Protein AF-A0A7V8ZNN1-F1 (afdb_monomer_lite)

Structure (mmCIF, N/CA/C/O backbone):
data_AF-A0A7V8ZNN1-F1
#
_entry.id   AF-A0A7V8ZNN1-F1
#
loop_
_atom_site.group_PDB
_atom_site.id
_atom_site.type_symbol
_atom_site.label_atom_id
_atom_site.label_alt_id
_atom_site.label_comp_id
_atom_site.label_asym_id
_atom_site.label_entity_id
_atom_site.label_seq_id
_atom_site.pdbx_PDB_ins_code
_atom_site.Cartn_x
_atom_site.Cartn_y
_atom_site.Cartn_z
_atom_site.occupancy
_atom_site.B_iso_or_equiv
_atom_site.auth_seq_id
_atom_site.auth_comp_id
_atom_site.auth_asym_id
_atom_site.auth_atom_id
_atom_site.pdbx_PDB_model_num
ATOM 1 N N . MET A 1 1 ? -15.529 -80.260 55.318 1.00 37.69 1 MET A N 1
ATOM 2 C CA . MET A 1 1 ? -14.691 -80.211 54.101 1.00 37.69 1 MET A CA 1
ATOM 3 C C . MET A 1 1 ? -15.074 -78.981 53.283 1.00 37.69 1 MET A C 1
ATOM 5 O O . MET A 1 1 ? -16.222 -78.885 52.895 1.00 37.69 1 MET A O 1
ATOM 9 N N . LYS A 1 2 ? -14.107 -78.072 53.088 1.00 35.84 2 LYS A N 1
ATOM 10 C CA . LYS A 1 2 ? -13.854 -77.206 51.914 1.00 35.84 2 LYS A CA 1
ATOM 11 C C . LYS A 1 2 ? -15.003 -76.372 51.284 1.00 35.84 2 LYS A C 1
ATOM 13 O O . LYS A 1 2 ? -15.818 -76.893 50.540 1.00 35.84 2 LYS A O 1
ATOM 18 N N . ASN A 1 3 ? -14.912 -75.056 51.524 1.00 40.28 3 ASN A N 1
ATOM 19 C CA . ASN A 1 3 ? -15.051 -73.869 50.649 1.00 40.28 3 ASN A CA 1
ATOM 20 C C . ASN A 1 3 ? -15.799 -73.941 49.300 1.00 40.28 3 ASN A C 1
ATOM 22 O O . ASN A 1 3 ? -15.458 -74.770 48.460 1.00 40.28 3 ASN A O 1
ATOM 26 N N . ARG A 1 4 ? -16.603 -72.890 49.030 1.00 40.47 4 ARG A N 1
ATOM 27 C CA . ARG A 1 4 ? -16.610 -72.018 47.815 1.00 40.47 4 ARG A CA 1
ATOM 28 C C . ARG A 1 4 ? -17.609 -70.851 48.037 1.00 40.47 4 ARG A C 1
ATOM 30 O O . ARG A 1 4 ? -18.761 -71.119 48.337 1.00 40.47 4 ARG A O 1
ATOM 37 N N . ILE A 1 5 ? -17.169 -69.594 48.225 1.00 44.53 5 ILE A N 1
ATOM 38 C CA . ILE A 1 5 ? -16.983 -68.525 47.201 1.00 44.53 5 ILE A CA 1
ATOM 39 C C . ILE A 1 5 ? -18.253 -68.423 46.324 1.00 44.53 5 ILE A C 1
ATOM 41 O O . ILE A 1 5 ? -18.524 -69.364 45.593 1.00 44.53 5 ILE A O 1
ATOM 45 N N . GLY A 1 6 ? -19.140 -67.424 46.383 1.00 41.12 6 GLY A N 1
ATOM 46 C CA . GLY A 1 6 ? -18.963 -65.975 46.489 1.00 41.12 6 GLY A CA 1
ATOM 47 C C . GLY A 1 6 ? -19.128 -65.366 45.091 1.00 41.12 6 GLY A C 1
ATOM 48 O O . GLY A 1 6 ? -18.273 -65.626 44.259 1.00 41.12 6 GLY A O 1
ATOM 49 N N . LEU A 1 7 ? -20.196 -64.600 44.828 1.00 41.19 7 LEU A N 1
ATOM 50 C CA . LEU A 1 7 ? -20.219 -63.533 43.813 1.00 41.19 7 LEU A CA 1
ATOM 51 C C . LEU A 1 7 ? -21.462 -62.647 44.021 1.00 41.19 7 LEU A C 1
ATOM 53 O O . LEU A 1 7 ? -22.574 -62.990 43.628 1.00 41.19 7 LEU A O 1
ATOM 57 N N . SER A 1 8 ? -21.254 -61.511 44.682 1.00 41.00 8 SER A N 1
ATOM 58 C CA . SER A 1 8 ? -22.204 -60.402 44.744 1.00 41.00 8 SER A CA 1
ATOM 59 C C . SER A 1 8 ? -21.944 -59.509 43.535 1.00 41.00 8 SER A C 1
ATOM 61 O O . SER A 1 8 ? -20.852 -58.955 43.407 1.00 41.00 8 SER A O 1
ATOM 63 N N . THR A 1 9 ? -22.911 -59.379 42.632 1.00 43.88 9 THR A N 1
ATOM 64 C CA . THR A 1 9 ? -22.784 -58.503 41.462 1.00 43.88 9 THR A CA 1
ATOM 65 C C . THR A 1 9 ? -23.002 -57.055 41.899 1.00 43.88 9 THR A C 1
ATOM 67 O O . THR A 1 9 ? -24.130 -56.609 42.094 1.00 43.88 9 THR A O 1
ATOM 70 N N . LEU A 1 10 ? -21.901 -56.332 42.099 1.00 40.09 10 LEU A N 1
ATOM 71 C CA . LEU A 1 10 ? -21.877 -54.888 42.304 1.00 40.09 10 LEU A CA 1
ATOM 72 C C . LEU A 1 10 ? -22.166 -54.204 40.959 1.00 40.09 10 LEU A C 1
ATOM 74 O O . LEU A 1 10 ? -21.334 -54.231 40.054 1.00 40.09 10 LEU A O 1
ATOM 78 N N . ALA A 1 11 ? -23.350 -53.611 40.816 1.00 39.81 11 ALA A N 1
ATOM 79 C CA . ALA A 1 11 ? -23.667 -52.746 39.688 1.00 39.81 11 ALA A CA 1
ATOM 80 C C . ALA A 1 11 ? -22.907 -51.419 39.849 1.00 39.81 11 ALA A C 1
ATOM 82 O O . ALA A 1 11 ? -23.298 -50.557 40.633 1.00 39.81 11 ALA A O 1
ATOM 83 N N . ILE A 1 12 ? -21.796 -51.269 39.129 1.00 42.09 12 ILE A N 1
ATOM 84 C CA . ILE A 1 12 ? -21.098 -49.990 38.989 1.00 42.09 12 ILE A CA 1
ATOM 85 C C . ILE A 1 12 ? -21.848 -49.194 37.919 1.00 42.09 12 ILE A C 1
ATOM 87 O O . ILE A 1 12 ? -21.727 -49.468 36.726 1.00 42.09 12 ILE A O 1
ATOM 91 N N . ALA A 1 13 ? -22.651 -48.223 38.349 1.00 42.62 13 ALA A N 1
ATOM 92 C CA . ALA A 1 13 ? -23.185 -47.197 37.467 1.00 42.62 13 ALA A CA 1
ATOM 93 C C . ALA A 1 13 ? -22.032 -46.272 37.050 1.00 42.62 13 ALA A C 1
ATOM 95 O O . ALA A 1 13 ? -21.581 -45.427 37.823 1.00 42.62 13 ALA A O 1
ATOM 96 N N . LEU A 1 14 ? -21.519 -46.467 35.836 1.00 40.62 14 LEU A N 1
ATOM 97 C CA . LEU A 1 14 ? -20.533 -45.584 35.230 1.00 40.62 14 LEU A CA 1
ATOM 98 C C . LEU A 1 14 ? -21.284 -44.397 34.607 1.00 40.62 14 LEU A C 1
ATOM 100 O O . LEU A 1 14 ? -21.702 -44.451 33.453 1.00 40.62 14 LEU A O 1
ATOM 104 N N . SER A 1 15 ? -21.506 -43.335 35.385 1.00 45.03 15 SER A N 1
ATOM 105 C CA . SER A 1 15 ? -21.934 -42.045 34.834 1.00 45.03 15 SER A CA 1
ATOM 106 C C . SER A 1 15 ? -20.801 -41.483 33.979 1.00 45.03 15 SER A C 1
ATOM 108 O O . SER A 1 15 ? -19.869 -40.864 34.489 1.00 45.03 15 SER A O 1
ATOM 110 N N . SER A 1 16 ? -20.864 -41.708 32.670 1.00 47.47 16 SER A N 1
ATOM 111 C CA . SER A 1 16 ? -20.057 -40.987 31.694 1.00 47.47 16 SER A CA 1
ATOM 112 C C . SER A 1 16 ? -20.512 -39.528 31.680 1.00 47.47 16 SER A C 1
ATOM 114 O O . SER A 1 16 ? -21.478 -39.174 31.006 1.00 47.47 16 SER A O 1
ATOM 116 N N . ILE A 1 17 ? -19.827 -38.679 32.447 1.00 46.94 17 ILE A N 1
ATOM 117 C CA . ILE A 1 17 ? -19.853 -37.231 32.244 1.00 46.94 17 ILE A CA 1
ATOM 118 C C . ILE A 1 17 ? -19.195 -36.994 30.882 1.00 46.94 17 ILE A C 1
ATOM 120 O O . ILE A 1 17 ? -17.978 -36.865 30.771 1.00 46.94 17 ILE A O 1
ATOM 124 N N . THR A 1 18 ? -19.994 -36.987 29.817 1.00 49.59 18 THR A N 1
ATOM 125 C CA . THR A 1 18 ? -19.616 -36.349 28.558 1.00 49.59 18 THR A CA 1
ATOM 126 C C . THR A 1 18 ? -19.570 -34.855 28.828 1.00 49.59 18 THR A C 1
ATOM 128 O O . THR A 1 18 ? -20.561 -34.145 28.662 1.00 49.59 18 THR A O 1
ATOM 131 N N . GLY A 1 19 ? -18.420 -34.384 29.308 1.00 45.94 19 GLY A N 1
ATOM 132 C CA . GLY A 1 19 ? -18.065 -32.981 29.214 1.00 45.94 19 GLY A CA 1
ATOM 133 C C . GLY A 1 19 ? -17.992 -32.649 27.733 1.00 45.94 19 GLY A C 1
ATOM 134 O O . GLY A 1 19 ? -16.992 -32.941 27.083 1.00 45.94 19 GLY A O 1
ATOM 135 N N . VAL A 1 20 ? -19.073 -32.093 27.188 1.00 47.97 20 VAL A N 1
ATOM 136 C CA . VAL A 1 20 ? -19.008 -31.350 25.935 1.00 47.97 20 VAL A CA 1
ATOM 137 C C . VAL A 1 20 ? -18.081 -30.183 26.239 1.00 47.97 20 VAL A C 1
ATOM 139 O O . VAL A 1 20 ? -18.499 -29.178 26.809 1.00 47.97 20 VAL A O 1
ATOM 142 N N . MET A 1 21 ? -16.792 -30.355 25.948 1.00 46.94 21 MET A N 1
ATOM 143 C CA . MET A 1 21 ? -15.905 -29.219 25.804 1.00 46.94 21 MET A CA 1
ATOM 144 C C . MET A 1 21 ? -16.459 -28.446 24.616 1.00 46.94 21 MET A C 1
ATOM 146 O O . MET A 1 21 ? -16.238 -28.809 23.463 1.00 46.94 21 MET A O 1
ATOM 150 N N . VAL A 1 22 ? -17.255 -27.421 24.906 1.00 50.03 22 VAL A N 1
ATOM 151 C CA . VAL A 1 22 ? -17.461 -26.329 23.969 1.00 50.03 22 VAL A CA 1
ATOM 152 C C . VAL A 1 22 ? -16.077 -25.715 23.838 1.00 50.03 22 VAL A C 1
ATOM 154 O O . VAL A 1 22 ? -15.662 -24.924 24.683 1.00 50.03 22 VAL A O 1
ATOM 157 N N . ALA A 1 23 ? -15.305 -26.183 22.855 1.00 53.81 23 ALA A N 1
ATOM 158 C CA . ALA A 1 23 ? -14.119 -25.463 22.443 1.00 53.81 23 ALA A CA 1
ATOM 159 C C . ALA A 1 23 ? -14.611 -24.040 22.146 1.00 53.81 23 ALA A C 1
ATOM 161 O O . ALA A 1 23 ? -15.567 -23.908 21.370 1.00 53.81 23 ALA A O 1
ATOM 162 N N . PRO A 1 24 ? -14.072 -22.995 22.801 1.00 51.53 24 PRO A N 1
ATOM 163 C CA . PRO A 1 24 ? -14.393 -21.641 22.391 1.00 51.53 24 PRO A CA 1
ATOM 164 C C . PRO A 1 24 ? -14.136 -21.575 20.890 1.00 51.53 24 PRO A C 1
ATOM 166 O O . PRO A 1 24 ? -13.134 -22.123 20.422 1.00 51.53 24 PRO A O 1
ATOM 169 N N . SER A 1 25 ? -15.081 -21.005 20.143 1.00 48.09 25 SER A N 1
ATOM 170 C CA . SER A 1 25 ? -14.925 -20.750 18.718 1.00 48.09 25 SER A CA 1
ATOM 171 C C . SER A 1 25 ? -13.552 -20.120 18.529 1.00 48.09 25 SER A C 1
ATOM 173 O O . SER A 1 25 ? -13.330 -18.991 18.960 1.00 48.09 25 SER A O 1
ATOM 175 N N . ALA A 1 26 ? -12.595 -20.879 17.997 1.00 51.09 26 ALA A N 1
ATOM 176 C CA . ALA A 1 26 ? -11.285 -20.340 17.709 1.00 51.09 26 ALA A CA 1
ATOM 177 C C . ALA A 1 26 ? -11.518 -19.310 16.609 1.00 51.09 26 ALA A C 1
ATOM 179 O O . ALA A 1 26 ? -11.811 -19.666 15.467 1.00 51.09 26 ALA A O 1
ATOM 180 N N . HIS A 1 27 ? -11.499 -18.033 16.984 1.00 57.53 27 HIS A N 1
ATOM 181 C CA . HIS A 1 27 ? -11.470 -16.949 16.024 1.00 57.53 27 HIS A CA 1
ATOM 182 C C . HIS A 1 27 ? -10.194 -17.166 15.210 1.00 57.53 27 HIS A C 1
ATOM 184 O O . HIS A 1 27 ? -9.105 -17.254 15.779 1.00 57.53 27 HIS A O 1
ATOM 190 N N . ALA A 1 28 ? -10.349 -17.414 13.910 1.00 65.06 28 ALA A N 1
ATOM 191 C CA . ALA A 1 28 ? -9.225 -17.661 13.021 1.00 65.06 28 ALA A CA 1
ATOM 192 C C . ALA A 1 28 ? -8.196 -16.531 13.179 1.00 65.06 28 ALA A C 1
ATOM 194 O O . ALA A 1 28 ? -8.577 -15.362 13.224 1.00 65.06 28 ALA A O 1
ATOM 195 N N . SER A 1 29 ? -6.913 -16.879 13.294 1.00 72.56 29 SER A N 1
ATOM 196 C CA . SER A 1 29 ? -5.847 -15.878 13.230 1.00 72.56 29 SER A CA 1
ATOM 197 C C . SER A 1 29 ? -5.598 -15.511 11.770 1.00 72.56 29 SER A C 1
ATOM 199 O O . SER A 1 29 ? -5.663 -16.377 10.898 1.00 72.56 29 SER A O 1
ATOM 201 N N . SER A 1 30 ? -5.325 -14.233 11.524 1.00 69.62 30 SER A N 1
ATOM 202 C CA . SER A 1 30 ? -4.891 -13.691 10.235 1.00 69.62 30 SER A CA 1
ATOM 203 C C . SER A 1 30 ? -3.372 -13.739 10.048 1.00 69.62 30 SER A C 1
ATOM 205 O O . SER A 1 30 ? -2.908 -13.482 8.944 1.00 69.62 30 SER A O 1
ATOM 207 N N . HIS A 1 31 ? -2.612 -14.064 11.102 1.00 76.88 31 HIS A N 1
ATOM 208 C CA . HIS A 1 31 ? -1.161 -14.257 11.040 1.00 76.88 31 HIS A CA 1
ATOM 209 C C . HIS A 1 31 ? -0.816 -15.690 10.639 1.00 76.88 31 HIS A C 1
ATOM 211 O O . HIS A 1 31 ? -1.553 -16.628 10.971 1.00 76.88 31 HIS A O 1
ATOM 217 N N . ARG A 1 32 ? 0.354 -15.874 10.020 1.00 77.56 32 ARG A N 1
ATOM 218 C CA . ARG A 1 32 ? 0.946 -17.161 9.611 1.00 77.56 32 ARG A CA 1
ATOM 219 C C . ARG A 1 32 ? 0.903 -18.280 10.655 1.00 77.56 32 ARG A C 1
ATOM 221 O O . ARG A 1 32 ? 0.968 -19.452 10.296 1.00 77.56 32 ARG A O 1
ATOM 228 N N . ASP A 1 33 ? 0.791 -17.933 11.931 1.00 68.50 33 ASP A N 1
ATOM 229 C CA . ASP A 1 33 ? 0.712 -18.873 13.052 1.00 68.50 33 ASP A CA 1
ATOM 230 C C . ASP A 1 33 ? -0.575 -19.721 12.999 1.00 68.50 33 ASP A C 1
ATOM 232 O O . ASP A 1 33 ? -0.640 -20.802 13.589 1.00 68.50 33 ASP A O 1
ATOM 236 N N . ALA A 1 34 ? -1.601 -19.264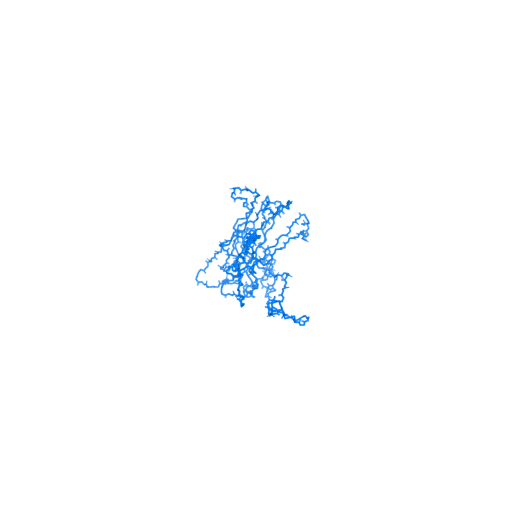 12.266 1.00 75.06 34 ALA A N 1
ATOM 237 C CA . ALA A 1 34 ? -2.742 -20.090 11.890 1.00 75.06 34 ALA A CA 1
ATOM 238 C C . ALA A 1 34 ? -2.399 -21.013 10.701 1.00 75.06 34 ALA A C 1
ATOM 240 O O . ALA A 1 34 ? -2.056 -20.519 9.625 1.00 75.06 34 ALA A O 1
ATOM 241 N N . PRO A 1 35 ? -2.630 -22.339 10.814 1.00 74.00 35 PRO A N 1
ATOM 242 C CA . PRO A 1 35 ? -2.301 -23.307 9.761 1.00 74.00 35 PRO A CA 1
ATOM 243 C C . PRO A 1 35 ? -2.924 -23.047 8.382 1.00 74.00 35 PRO A C 1
ATOM 245 O O . PRO A 1 35 ? -2.406 -23.522 7.380 1.00 74.00 35 PRO A O 1
ATOM 248 N N . PHE A 1 36 ? -4.055 -22.340 8.303 1.00 77.31 36 PHE A N 1
ATOM 249 C CA . PHE A 1 36 ? -4.667 -22.015 7.011 1.00 77.31 36 PHE A CA 1
ATOM 250 C C . PHE A 1 36 ? -4.046 -20.782 6.350 1.00 77.31 36 PHE A C 1
ATOM 252 O O . PHE A 1 36 ? -3.987 -20.730 5.127 1.00 77.31 36 PHE A O 1
ATOM 259 N N . ILE A 1 37 ? -3.537 -19.826 7.132 1.00 82.69 37 ILE A N 1
ATOM 260 C CA . ILE A 1 37 ? -2.857 -18.638 6.601 1.00 82.69 37 ILE A CA 1
ATOM 261 C C . ILE A 1 37 ? -1.460 -18.994 6.091 1.00 82.69 37 ILE A C 1
ATOM 263 O O . ILE A 1 37 ? -1.014 -18.436 5.093 1.00 82.69 37 ILE A O 1
ATOM 267 N N . SER A 1 38 ? -0.781 -19.984 6.685 1.00 76.94 38 SER A N 1
ATOM 268 C CA . SER A 1 38 ? 0.504 -20.453 6.146 1.00 76.94 38 SER A CA 1
ATOM 269 C C . SER A 1 38 ? 0.410 -20.975 4.705 1.00 76.94 38 SER A C 1
ATOM 271 O O . SER A 1 38 ? 1.410 -20.929 3.986 1.00 76.94 38 SER A O 1
ATOM 273 N N . GLU A 1 39 ? -0.778 -21.426 4.290 1.00 84.19 39 GLU A N 1
ATOM 274 C CA . GLU A 1 39 ? -1.094 -21.882 2.929 1.00 84.19 39 GLU A CA 1
ATOM 275 C C . GLU A 1 39 ? -1.694 -20.773 2.034 1.00 84.19 39 GLU A C 1
ATOM 277 O O . GLU A 1 39 ? -1.808 -20.963 0.823 1.00 84.19 39 GLU A O 1
ATOM 282 N N . ASP A 1 40 ? -2.032 -19.604 2.595 1.00 86.94 40 ASP A N 1
ATOM 283 C CA . ASP A 1 40 ? -2.441 -18.392 1.868 1.00 86.94 40 ASP A CA 1
ATOM 284 C C . ASP A 1 40 ? -1.556 -17.197 2.273 1.00 86.94 40 ASP A C 1
ATOM 286 O O . ASP A 1 40 ? -1.989 -16.284 2.983 1.00 86.94 40 ASP A O 1
ATOM 290 N N . PRO A 1 41 ? -0.287 -17.170 1.824 1.00 87.38 41 PRO A N 1
ATOM 291 C CA . PRO A 1 41 ? 0.674 -16.145 2.231 1.00 87.38 41 PRO A CA 1
ATOM 292 C C . PRO A 1 41 ? 0.283 -14.7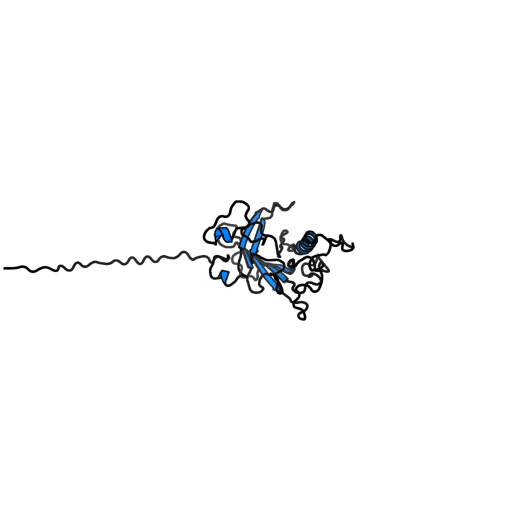27 1.793 1.00 87.38 41 PRO A C 1
ATOM 294 O O . PRO A 1 41 ? 0.856 -13.760 2.283 1.00 87.38 41 PRO A O 1
ATOM 297 N N . ALA A 1 42 ? -0.670 -14.577 0.866 1.00 90.25 42 ALA A N 1
ATOM 298 C CA . ALA A 1 42 ? -1.172 -13.266 0.473 1.00 90.25 42 ALA A CA 1
ATOM 299 C C . ALA A 1 42 ? -2.174 -12.684 1.485 1.00 90.25 42 ALA A C 1
ATOM 301 O O . ALA A 1 42 ? -2.366 -11.466 1.511 1.00 90.25 42 ALA A O 1
ATOM 302 N N . ALA A 1 43 ? -2.804 -13.537 2.295 1.00 90.75 43 ALA A N 1
ATOM 303 C CA . ALA A 1 43 ? -3.697 -13.158 3.386 1.00 90.75 43 ALA A CA 1
ATOM 304 C C . ALA A 1 43 ? -2.979 -13.054 4.746 1.00 90.75 43 ALA A C 1
ATOM 306 O O . ALA A 1 43 ? -3.623 -12.740 5.744 1.00 90.75 43 ALA A O 1
ATOM 307 N N . ASP A 1 44 ? -1.664 -13.294 4.779 1.00 89.75 44 ASP A N 1
ATOM 308 C CA . ASP A 1 44 ? -0.832 -13.232 5.981 1.00 89.75 44 ASP A CA 1
ATOM 309 C C . ASP A 1 44 ? -0.688 -11.788 6.475 1.00 89.75 44 ASP A C 1
ATOM 311 O O . ASP A 1 44 ? 0.119 -11.011 5.952 1.00 89.75 44 ASP A O 1
ATOM 315 N N . ASN A 1 45 ? -1.531 -11.422 7.442 1.00 90.00 45 ASN A N 1
ATOM 316 C CA . ASN A 1 45 ? -1.452 -10.164 8.170 1.00 90.00 45 ASN A CA 1
ATOM 317 C C . ASN A 1 45 ? -0.411 -10.308 9.275 1.00 90.00 45 ASN A C 1
ATOM 319 O O . ASN A 1 45 ? -0.621 -11.083 10.205 1.00 90.00 45 ASN A O 1
ATOM 323 N N . THR A 1 46 ? 0.671 -9.540 9.184 1.00 86.25 46 THR A N 1
ATOM 324 C CA . THR A 1 46 ? 1.787 -9.618 10.128 1.00 86.25 46 THR A CA 1
ATOM 325 C C . THR A 1 46 ? 1.458 -8.881 11.421 1.00 86.25 46 THR A C 1
ATOM 327 O O . THR A 1 46 ? 1.510 -9.440 12.508 1.00 86.25 46 THR A O 1
ATOM 330 N N . ASP A 1 47 ? 1.026 -7.627 11.303 1.00 86.75 47 ASP A N 1
ATOM 331 C CA . ASP A 1 47 ? 0.770 -6.773 12.456 1.00 86.75 47 ASP A CA 1
ATOM 332 C C . ASP A 1 47 ? -0.315 -5.737 12.149 1.00 86.75 47 ASP A C 1
ATOM 334 O O . ASP A 1 47 ? -0.558 -5.357 10.994 1.00 86.75 47 ASP A O 1
ATOM 338 N N . VAL A 1 48 ? -0.956 -5.250 13.214 1.00 89.88 48 VAL A N 1
ATOM 339 C CA . VAL A 1 48 ? -1.853 -4.092 13.186 1.00 89.88 48 VAL A CA 1
ATOM 340 C C . VAL A 1 48 ? -1.443 -3.125 14.288 1.00 89.88 48 VAL A C 1
ATOM 342 O O . VAL A 1 48 ? -1.347 -3.497 15.456 1.00 89.88 48 VAL A O 1
ATOM 345 N N . TYR A 1 49 ? -1.259 -1.859 13.922 1.00 91.81 49 TYR A N 1
ATOM 346 C CA . TYR A 1 49 ? -0.940 -0.776 14.845 1.00 91.81 49 TYR A CA 1
ATOM 347 C C . TYR A 1 49 ? -2.030 0.280 14.791 1.00 91.81 49 TYR A C 1
ATOM 349 O O . TYR A 1 49 ? -2.458 0.675 13.710 1.00 91.81 49 TYR A O 1
ATOM 357 N N . ALA A 1 50 ? -2.434 0.794 15.948 1.00 93.81 50 ALA A N 1
ATOM 358 C CA . ALA A 1 50 ? -3.365 1.908 16.044 1.00 93.81 50 ALA A CA 1
ATOM 359 C C . ALA A 1 50 ? -2.881 2.888 17.112 1.00 93.81 50 ALA A C 1
ATOM 361 O O . ALA A 1 50 ? -2.629 2.506 18.255 1.00 93.81 50 ALA A O 1
ATOM 362 N N . PHE A 1 51 ? -2.721 4.154 16.738 1.00 94.50 51 PHE A N 1
ATOM 363 C CA . PHE A 1 51 ? -2.248 5.198 17.643 1.00 94.50 51 PHE A CA 1
ATOM 364 C C . PHE A 1 51 ? -2.787 6.567 17.234 1.00 94.50 51 PHE A C 1
ATOM 366 O O . PHE A 1 51 ? -3.107 6.807 16.071 1.00 94.50 51 PHE A O 1
ATOM 373 N N . VAL A 1 52 ? -2.875 7.491 18.194 1.00 96.44 52 VAL A N 1
ATOM 374 C CA . VAL A 1 52 ? -3.164 8.899 17.891 1.00 96.44 52 VAL A CA 1
ATOM 375 C C . VAL A 1 52 ? -2.045 9.440 17.008 1.00 96.44 52 VAL A C 1
ATOM 377 O O . VAL A 1 52 ? -0.868 9.297 17.335 1.00 96.44 52 VAL A O 1
ATOM 380 N N . SER A 1 53 ? -2.414 10.039 15.880 1.00 95.38 53 SER A N 1
ATOM 381 C CA . SER A 1 53 ? -1.476 10.504 14.865 1.00 95.38 53 SER A CA 1
ATOM 382 C C . SER A 1 53 ? -0.438 11.457 15.463 1.00 95.38 53 SER A C 1
ATOM 384 O O . SER A 1 53 ? -0.763 12.451 16.110 1.00 95.38 53 SER A O 1
ATOM 386 N N . THR A 1 54 ? 0.831 11.163 15.187 1.00 93.19 54 THR A N 1
ATOM 387 C CA . THR A 1 54 ? 1.991 11.965 15.600 1.00 93.19 54 THR A CA 1
ATOM 388 C C . THR A 1 54 ? 2.384 13.018 14.562 1.00 93.19 54 THR A C 1
ATOM 390 O O . THR A 1 54 ? 3.322 13.785 14.775 1.00 93.19 54 THR A O 1
ATOM 393 N N . GLU A 1 55 ? 1.675 13.081 13.434 1.00 92.25 55 GLU A N 1
ATOM 394 C CA . GLU A 1 55 ? 1.928 14.065 12.391 1.00 92.25 55 GLU A CA 1
ATOM 395 C C . GLU A 1 55 ? 1.508 15.476 12.815 1.00 92.25 55 GLU A C 1
ATOM 397 O O . GLU A 1 55 ? 0.435 15.697 13.388 1.00 92.25 55 GLU A O 1
ATOM 402 N N . ALA A 1 56 ? 2.352 16.455 12.480 1.00 94.06 56 ALA A N 1
ATOM 403 C CA . ALA A 1 56 ? 2.105 17.860 12.764 1.00 94.06 56 ALA A CA 1
ATOM 404 C C . ALA A 1 56 ? 0.753 18.326 12.190 1.00 94.06 56 ALA A C 1
ATOM 406 O O . ALA A 1 56 ? 0.473 18.172 11.004 1.00 94.06 56 ALA A O 1
ATOM 407 N N . GLY A 1 57 ? -0.087 18.923 13.042 1.00 94.50 57 GLY A N 1
ATOM 408 C CA . GLY A 1 57 ? -1.413 19.419 12.654 1.00 94.50 57 GLY A CA 1
ATOM 409 C C . GLY A 1 57 ? -2.492 18.339 12.507 1.00 94.50 57 GLY A C 1
ATOM 410 O O . GLY A 1 57 ? -3.578 18.643 12.019 1.00 94.50 57 GLY A O 1
ATOM 411 N N . ARG A 1 58 ? -2.220 17.091 12.918 1.00 95.50 58 ARG A N 1
ATOM 412 C CA . ARG A 1 58 ? -3.166 15.966 12.830 1.00 95.50 58 ARG A CA 1
ATOM 413 C C . ARG A 1 58 ? -3.345 15.209 14.148 1.00 95.50 58 ARG A C 1
ATOM 415 O O . ARG A 1 58 ? -3.643 14.021 14.125 1.00 95.50 58 ARG A O 1
ATOM 422 N N . SER A 1 59 ? -3.201 15.879 15.288 1.00 95.50 59 SER A N 1
ATOM 423 C CA . SER A 1 59 ? -3.388 15.266 16.614 1.00 95.50 59 SER A CA 1
ATOM 424 C C . SER A 1 59 ? -4.805 14.735 16.868 1.00 95.50 59 SER A C 1
ATOM 426 O O . SER A 1 59 ? -4.981 13.896 17.740 1.00 95.50 59 SER A O 1
ATOM 428 N N . ASP A 1 60 ? -5.802 15.192 16.103 1.00 95.12 60 ASP A N 1
ATOM 429 C CA . ASP A 1 60 ? -7.204 14.763 16.230 1.00 95.12 60 ASP A CA 1
ATOM 430 C C . ASP A 1 60 ? -7.540 13.510 15.394 1.00 95.12 60 ASP A C 1
ATOM 432 O O . ASP A 1 60 ? -8.700 13.114 15.297 1.00 95.12 60 ASP A O 1
ATOM 436 N N . TYR A 1 61 ? -6.542 12.891 14.754 1.00 95.88 61 TYR A N 1
ATOM 437 C CA . TYR A 1 61 ? -6.715 11.696 13.924 1.00 95.88 61 TYR A CA 1
ATOM 438 C C . TYR A 1 61 ? -6.108 10.463 14.593 1.00 95.88 61 TYR A C 1
ATOM 440 O O . TYR A 1 61 ? -5.128 10.556 15.329 1.00 95.88 61 TYR A O 1
ATOM 448 N N . VAL A 1 62 ? -6.638 9.290 14.253 1.00 95.56 62 VAL A N 1
ATOM 449 C CA . VAL A 1 62 ? -6.008 7.997 14.543 1.00 95.56 62 VAL A CA 1
ATOM 450 C C . VAL A 1 62 ? -5.283 7.519 13.288 1.00 95.56 62 VAL A C 1
ATOM 452 O O . VAL A 1 62 ? -5.846 7.538 12.192 1.00 95.56 62 VAL A O 1
ATOM 455 N N . THR A 1 63 ? -4.033 7.099 13.448 1.00 95.56 63 THR A N 1
ATOM 456 C CA . THR A 1 63 ? -3.280 6.366 12.431 1.00 95.56 63 THR A CA 1
ATOM 457 C C . THR A 1 63 ? -3.460 4.882 12.688 1.00 95.56 63 THR A C 1
ATOM 459 O O . THR A 1 63 ? -3.171 4.407 13.787 1.00 95.56 63 THR A O 1
ATOM 462 N N . ILE A 1 64 ? -3.921 4.162 11.667 1.00 95.81 64 ILE A N 1
ATOM 463 C CA . ILE A 1 64 ? -4.014 2.704 11.677 1.00 95.81 64 ILE A CA 1
ATOM 464 C C . ILE A 1 64 ? -3.104 2.171 10.575 1.00 95.81 64 ILE A C 1
ATOM 466 O O . ILE A 1 64 ? -3.172 2.637 9.436 1.00 95.81 64 ILE A O 1
ATOM 470 N N . LEU A 1 65 ? -2.252 1.214 10.925 1.00 93.81 65 LEU A N 1
ATOM 471 C CA . LEU A 1 65 ? -1.374 0.490 10.012 1.00 93.81 65 LEU A CA 1
ATOM 472 C C . LEU A 1 65 ? -1.752 -0.986 10.072 1.00 93.81 65 LEU A C 1
ATOM 474 O O . LEU A 1 65 ? -2.004 -1.507 11.155 1.00 93.81 65 LEU A O 1
ATOM 478 N N . SER A 1 66 ? -1.786 -1.650 8.924 1.00 93.94 66 SER A N 1
ATOM 479 C CA . SER A 1 66 ? -2.012 -3.088 8.826 1.00 93.94 66 SER A CA 1
ATOM 480 C C . SER A 1 66 ? -1.040 -3.632 7.792 1.00 93.94 66 SER A C 1
ATOM 482 O O . SER A 1 66 ? -1.075 -3.226 6.627 1.00 93.94 66 SER A O 1
ATOM 484 N N . ASN A 1 67 ? -0.129 -4.481 8.253 1.00 92.38 67 ASN A N 1
ATOM 485 C CA . ASN A 1 67 ? 0.991 -4.974 7.467 1.00 92.38 67 ASN A CA 1
ATOM 486 C C . ASN A 1 67 ? 0.697 -6.394 6.985 1.00 92.38 67 ASN A C 1
ATOM 488 O O . ASN A 1 67 ? 0.023 -7.175 7.658 1.00 92.38 67 ASN A O 1
ATOM 492 N N . PHE A 1 68 ? 1.149 -6.705 5.776 1.00 92.19 68 PHE A N 1
ATOM 493 C CA . PHE A 1 68 ? 0.887 -7.978 5.117 1.00 92.19 68 PHE A CA 1
ATOM 494 C C . PHE A 1 68 ? 2.110 -8.412 4.329 1.00 92.19 68 PHE A C 1
ATOM 496 O O . PHE A 1 68 ? 2.841 -7.563 3.812 1.00 92.19 68 PHE A O 1
ATOM 503 N N . VAL A 1 69 ? 2.252 -9.726 4.150 1.00 89.12 69 VAL A N 1
ATOM 504 C CA . VAL A 1 69 ? 3.340 -10.343 3.379 1.00 89.12 69 VAL A CA 1
ATOM 505 C C . VAL A 1 69 ? 4.709 -9.976 3.987 1.00 89.12 69 VAL A C 1
ATOM 507 O O . VAL A 1 69 ? 5.340 -9.016 3.537 1.00 89.12 69 VAL A O 1
ATOM 510 N N . PRO A 1 70 ? 5.183 -10.707 5.013 1.00 86.12 70 PRO A N 1
ATOM 511 C CA . PRO A 1 70 ? 6.437 -10.398 5.705 1.00 86.12 70 PRO A CA 1
ATOM 512 C C . PRO A 1 70 ? 7.682 -10.696 4.850 1.00 86.12 70 PRO A C 1
ATOM 514 O O . PRO A 1 70 ? 7.609 -11.380 3.829 1.00 86.12 70 PRO A O 1
ATOM 517 N N . LEU A 1 71 ? 8.851 -10.246 5.327 1.00 81.19 71 LEU A N 1
ATOM 518 C CA . LEU A 1 71 ? 10.184 -10.618 4.812 1.00 81.19 71 LEU A CA 1
ATOM 519 C C . LEU A 1 71 ? 10.396 -10.311 3.315 1.00 81.19 71 LEU A C 1
ATOM 521 O O . LEU A 1 71 ? 10.949 -11.114 2.558 1.00 81.19 71 LEU A O 1
ATOM 525 N N . GLN A 1 72 ? 9.958 -9.130 2.881 1.00 85.06 72 GLN A N 1
ATOM 526 C CA . GLN A 1 72 ? 10.038 -8.714 1.484 1.00 85.06 72 GLN A CA 1
ATOM 527 C C . GLN A 1 72 ? 11.450 -8.268 1.080 1.00 85.06 72 GLN A C 1
ATOM 529 O O . GLN A 1 72 ? 11.822 -7.117 1.282 1.00 85.06 72 GLN A O 1
ATOM 534 N N . GLU A 1 73 ? 12.229 -9.143 0.437 1.00 84.94 73 GLU A N 1
ATOM 535 C CA . GLU A 1 73 ? 13.495 -8.718 -0.186 1.00 84.94 73 GLU A CA 1
ATOM 536 C C . GLU A 1 73 ? 13.234 -7.834 -1.435 1.00 84.94 73 GLU A C 1
ATOM 538 O O . GLU A 1 73 ? 12.594 -8.295 -2.385 1.00 84.94 73 GLU A O 1
ATOM 543 N N . PRO A 1 74 ? 13.715 -6.576 -1.490 1.00 82.19 74 PRO A N 1
ATOM 544 C CA . PRO A 1 74 ? 13.303 -5.627 -2.527 1.00 82.19 74 PRO A CA 1
ATOM 545 C C . PRO A 1 74 ? 13.571 -6.051 -3.978 1.00 82.19 74 PRO A C 1
ATOM 547 O O . PRO A 1 74 ? 12.789 -5.686 -4.859 1.00 82.19 74 PRO A O 1
ATOM 550 N N . ALA A 1 75 ? 14.649 -6.790 -4.249 1.00 83.06 75 ALA A N 1
ATOM 551 C CA . ALA A 1 75 ? 15.053 -7.269 -5.571 1.00 83.06 75 ALA A CA 1
ATOM 552 C C . ALA A 1 75 ? 14.489 -8.662 -5.951 1.00 83.06 75 ALA A C 1
ATOM 554 O O . ALA A 1 75 ? 14.921 -9.228 -6.964 1.00 83.06 75 ALA A O 1
ATOM 555 N N . ASN A 1 76 ? 13.503 -9.194 -5.214 1.00 82.94 76 ASN A N 1
ATOM 556 C CA . ASN A 1 76 ? 12.963 -10.546 -5.391 1.00 82.94 76 ASN A CA 1
ATOM 557 C C . ASN A 1 76 ? 11.990 -10.648 -6.581 1.00 82.94 76 ASN A C 1
ATOM 559 O O . ASN A 1 76 ? 10.778 -10.793 -6.428 1.00 82.94 76 ASN A O 1
ATOM 563 N N . GLY A 1 77 ? 12.528 -10.506 -7.793 1.00 84.44 77 GLY A N 1
ATOM 564 C CA . GLY A 1 77 ? 11.790 -10.608 -9.052 1.00 84.44 77 GLY A CA 1
ATOM 565 C C . GLY A 1 77 ? 11.684 -12.041 -9.606 1.00 84.44 77 GLY A C 1
ATOM 566 O O . GLY A 1 77 ? 12.198 -12.991 -9.022 1.00 84.44 77 GLY A O 1
ATOM 567 N N . PRO A 1 78 ? 11.056 -12.225 -10.786 1.00 78.88 78 PRO A N 1
ATOM 568 C CA . PRO A 1 78 ? 10.532 -11.195 -11.692 1.00 78.88 78 PRO A CA 1
ATOM 569 C C . PRO A 1 78 ? 9.135 -10.673 -11.314 1.00 78.88 78 PRO A C 1
ATOM 571 O O . PRO A 1 78 ? 8.690 -9.678 -11.881 1.00 78.88 78 PRO A O 1
ATOM 574 N N . ASN A 1 79 ? 8.458 -11.316 -10.358 1.00 81.44 79 ASN A N 1
ATOM 575 C CA . ASN A 1 79 ? 7.187 -10.859 -9.801 1.00 81.44 79 ASN A CA 1
ATOM 576 C C . ASN A 1 79 ? 7.445 -10.248 -8.430 1.00 81.44 79 ASN A C 1
ATOM 578 O O . ASN A 1 79 ? 7.813 -10.961 -7.506 1.00 81.44 79 ASN A O 1
ATOM 582 N N . PHE A 1 80 ? 7.246 -8.943 -8.315 1.00 89.00 80 PHE A N 1
ATOM 583 C CA . PHE A 1 80 ? 7.497 -8.221 -7.075 1.00 89.00 80 PHE A CA 1
ATOM 584 C C . PHE A 1 80 ? 6.278 -8.279 -6.152 1.00 89.00 80 PHE A C 1
ATOM 586 O O . PHE A 1 80 ? 5.162 -8.577 -6.595 1.00 89.00 80 PHE A O 1
ATOM 593 N N . TYR A 1 81 ? 6.496 -7.981 -4.871 1.00 91.06 81 TYR A N 1
ATOM 594 C CA . TYR A 1 81 ? 5.444 -8.017 -3.863 1.00 91.06 81 TYR A CA 1
ATOM 595 C C . TYR A 1 81 ? 4.307 -7.056 -4.188 1.00 91.06 81 TYR A C 1
ATOM 597 O O . TYR A 1 81 ? 4.492 -5.956 -4.714 1.00 91.06 81 TYR A O 1
ATOM 605 N N . LYS A 1 82 ? 3.101 -7.519 -3.890 1.00 92.44 82 LYS A N 1
ATOM 606 C CA . LYS A 1 82 ? 1.846 -6.811 -4.094 1.00 92.44 82 LYS A CA 1
ATOM 607 C C . LYS A 1 82 ? 0.799 -7.439 -3.190 1.00 92.44 82 LYS A C 1
ATOM 609 O O . LYS A 1 82 ? 0.926 -8.610 -2.830 1.00 92.44 82 LYS A O 1
ATOM 614 N N . LEU A 1 83 ? -0.249 -6.691 -2.884 1.00 96.12 83 LEU A N 1
ATOM 615 C CA . LEU A 1 83 ? -1.418 -7.271 -2.234 1.00 96.12 83 LEU A CA 1
ATOM 616 C C . LEU A 1 83 ? -2.227 -8.054 -3.271 1.00 96.12 83 LEU A C 1
ATOM 618 O O . LEU A 1 83 ? -2.212 -7.726 -4.458 1.00 96.12 83 LEU A O 1
ATOM 622 N N . SER A 1 84 ? -2.864 -9.146 -2.867 1.00 96.19 84 SER A N 1
ATOM 623 C CA . SER A 1 84 ? -3.584 -10.007 -3.802 1.00 96.19 84 SER A CA 1
ATOM 624 C C . SER A 1 84 ? -4.845 -9.325 -4.319 1.00 96.19 84 SER A C 1
ATOM 626 O O . SER A 1 84 ? -5.616 -8.744 -3.563 1.00 96.19 84 SER A O 1
ATOM 628 N N . ASP A 1 85 ? -5.112 -9.471 -5.614 1.00 97.06 85 ASP A N 1
ATOM 629 C CA . ASP A 1 85 ? -6.363 -9.008 -6.223 1.00 97.06 85 ASP A CA 1
ATOM 630 C C . ASP A 1 85 ? -7.574 -9.879 -5.794 1.00 97.06 85 ASP A C 1
ATOM 632 O O . ASP A 1 85 ? -8.717 -9.559 -6.119 1.00 97.06 85 ASP A O 1
ATOM 636 N N . PHE A 1 86 ? -7.335 -10.988 -5.077 1.00 95.56 86 PHE A N 1
ATOM 637 C CA . PHE A 1 86 ? -8.347 -11.981 -4.688 1.00 95.56 86 PHE A CA 1
ATOM 638 C C . PHE A 1 86 ? -8.604 -12.072 -3.179 1.00 95.56 86 PHE A C 1
ATOM 640 O O . PHE A 1 86 ? -9.519 -12.783 -2.768 1.00 95.56 86 PHE A O 1
ATOM 647 N N . VAL A 1 87 ? -7.819 -11.371 -2.359 1.00 94.31 87 VAL A N 1
ATOM 648 C CA . VAL A 1 87 ? -8.012 -11.319 -0.904 1.00 94.31 87 VAL A CA 1
ATOM 649 C C . VAL A 1 87 ? -8.869 -10.099 -0.558 1.00 94.31 87 VAL A C 1
ATOM 651 O O . VAL A 1 87 ? -8.689 -9.020 -1.123 1.00 94.31 87 VAL A O 1
ATOM 654 N N . ASN A 1 88 ? -9.813 -10.266 0.371 1.00 91.62 88 ASN A N 1
ATOM 655 C CA . ASN A 1 88 ? -10.534 -9.142 0.964 1.00 91.62 88 ASN A CA 1
ATOM 656 C C . ASN A 1 88 ? -9.717 -8.616 2.148 1.00 91.62 88 ASN A C 1
ATOM 658 O O . ASN A 1 88 ? -9.629 -9.279 3.179 1.00 91.62 88 ASN A O 1
ATOM 662 N N . TYR A 1 89 ? -9.125 -7.434 1.994 1.00 96.25 89 TYR A N 1
ATOM 663 C CA . TYR A 1 89 ? -8.375 -6.774 3.058 1.00 96.25 89 TYR A CA 1
ATOM 664 C C . TYR A 1 89 ? -9.291 -5.794 3.787 1.00 96.25 89 TYR A C 1
ATOM 666 O O . TYR A 1 89 ? -9.764 -4.828 3.188 1.00 96.25 89 TYR A O 1
ATOM 674 N N . GLU A 1 90 ? -9.545 -6.035 5.071 1.00 94.94 90 GLU A N 1
ATOM 675 C CA . GLU A 1 90 ? -10.460 -5.227 5.877 1.00 94.94 90 GLU A CA 1
ATOM 676 C C . GLU A 1 90 ? -9.816 -4.812 7.201 1.00 94.94 90 GLU A C 1
ATOM 678 O O . GLU A 1 90 ? -9.203 -5.621 7.892 1.00 94.94 90 GLU A O 1
ATOM 683 N N . ILE A 1 91 ? -10.002 -3.546 7.575 1.00 95.31 91 ILE A N 1
ATOM 684 C CA . ILE A 1 91 ? -9.737 -3.051 8.928 1.00 95.31 91 ILE A CA 1
ATOM 685 C C . ILE A 1 91 ? -11.088 -2.868 9.610 1.00 95.31 91 ILE A C 1
ATOM 687 O O . ILE A 1 91 ? -11.885 -2.019 9.202 1.00 95.31 91 ILE A O 1
ATOM 691 N N . LEU A 1 92 ? -11.335 -3.676 10.636 1.00 93.62 92 LEU A N 1
ATOM 692 C CA . LEU A 1 92 ? -12.555 -3.660 11.431 1.00 93.62 92 LEU A CA 1
ATOM 693 C C . LEU A 1 92 ? -12.313 -2.812 12.679 1.00 93.62 92 LEU A C 1
ATOM 695 O O . LEU A 1 92 ? -11.360 -3.049 13.419 1.00 93.62 92 LEU A O 1
ATOM 699 N N . ILE A 1 93 ? -13.167 -1.818 12.899 1.00 93.88 93 ILE A N 1
ATOM 700 C CA . ILE A 1 93 ? -13.061 -0.879 14.011 1.00 93.88 93 ILE A CA 1
ATOM 701 C C . ILE A 1 93 ? -14.325 -0.990 14.850 1.00 93.88 93 ILE A C 1
ATOM 703 O O . ILE A 1 93 ? -15.420 -0.702 14.371 1.00 93.88 93 ILE A O 1
ATOM 707 N N . ASP A 1 94 ? -14.136 -1.384 16.098 1.00 93.44 94 ASP A N 1
ATOM 708 C CA . ASP A 1 94 ? -15.115 -1.316 17.177 1.00 93.44 94 ASP A CA 1
ATOM 709 C C . ASP A 1 94 ? -14.811 -0.053 17.999 1.00 93.44 94 ASP A C 1
ATOM 711 O O . ASP A 1 94 ? -13.668 0.155 18.424 1.00 93.44 94 ASP A O 1
ATOM 715 N N . VAL A 1 95 ? -15.803 0.826 18.154 1.00 92.06 95 VAL A N 1
ATOM 716 C CA . VAL A 1 95 ? -15.658 2.083 18.904 1.00 92.06 95 VAL A CA 1
ATOM 717 C C . VAL A 1 95 ? -16.431 2.087 20.222 1.00 92.06 95 VAL A C 1
ATOM 719 O O . VAL A 1 95 ? -16.297 3.053 20.980 1.00 92.06 95 VAL A O 1
ATOM 722 N N . ASP A 1 96 ? -17.218 1.048 20.513 1.00 93.81 96 ASP A N 1
ATOM 723 C CA . ASP A 1 96 ? -18.045 0.953 21.721 1.00 93.81 96 ASP A CA 1
ATOM 724 C C . ASP A 1 96 ? -17.675 -0.218 22.656 1.00 93.81 96 ASP A C 1
ATOM 726 O O . ASP A 1 96 ? -18.092 -0.235 23.819 1.00 93.81 96 ASP A O 1
ATOM 730 N N . GLY A 1 97 ? -16.790 -1.108 22.207 1.00 92.38 97 GLY A N 1
ATOM 731 C CA . GLY A 1 97 ? -16.190 -2.186 22.986 1.00 92.38 97 GLY A CA 1
ATOM 732 C C . GLY A 1 97 ? -17.036 -3.454 23.057 1.00 92.38 97 GLY A C 1
ATOM 733 O O . GLY A 1 97 ? -16.800 -4.279 23.947 1.00 92.38 97 GLY A O 1
ATOM 734 N N . ASP A 1 98 ? -18.025 -3.621 22.178 1.00 93.06 98 ASP A N 1
ATOM 735 C CA . ASP A 1 98 ? -18.873 -4.814 22.139 1.00 93.06 98 ASP A CA 1
ATOM 736 C C . ASP A 1 98 ? -18.325 -5.966 21.271 1.00 93.06 98 ASP A C 1
ATOM 738 O O . ASP A 1 98 ? -18.961 -7.021 21.159 1.00 93.06 98 ASP A O 1
ATOM 742 N N . ALA A 1 99 ? -17.114 -5.794 20.730 1.00 89.44 99 ALA A N 1
ATOM 743 C CA . ALA A 1 99 ? -16.406 -6.711 19.841 1.00 89.44 99 ALA A CA 1
ATOM 744 C C . ALA A 1 99 ? -17.089 -6.936 18.480 1.00 89.44 99 ALA A C 1
ATOM 746 O O . ALA A 1 99 ? -16.818 -7.933 17.799 1.00 89.44 99 ALA A O 1
ATOM 747 N N . LEU A 1 100 ? -17.951 -6.012 18.052 1.00 88.56 100 LEU A N 1
ATOM 748 C CA . LEU A 1 100 ? -18.532 -5.972 16.717 1.00 88.56 100 LEU A CA 1
ATOM 749 C C . LEU A 1 100 ? -18.060 -4.711 15.994 1.00 88.56 100 LEU A C 1
ATOM 751 O O . LEU A 1 100 ? -18.011 -3.624 16.551 1.00 88.56 100 LEU A O 1
ATOM 755 N N . ALA A 1 101 ? -17.720 -4.849 14.713 1.00 91.81 101 ALA A N 1
ATOM 756 C CA . ALA A 1 101 ? -17.251 -3.707 13.941 1.00 91.81 101 ALA A CA 1
ATOM 757 C C . ALA A 1 101 ? -18.368 -2.667 13.753 1.00 91.81 101 ALA A C 1
ATOM 759 O O . ALA A 1 101 ? -19.419 -2.958 13.166 1.00 91.81 101 ALA A O 1
ATOM 760 N N . ASP A 1 102 ? -18.099 -1.439 14.186 1.00 91.81 102 ASP A N 1
ATOM 761 C CA . ASP A 1 102 ? -18.922 -0.268 13.908 1.00 91.81 102 ASP A CA 1
ATOM 762 C C . ASP A 1 102 ? -18.579 0.363 12.559 1.00 91.81 102 ASP A C 1
ATOM 764 O O . ASP A 1 102 ? -19.451 0.889 11.856 1.00 91.81 102 ASP A O 1
ATOM 768 N N . LEU A 1 103 ? -17.299 0.287 12.192 1.00 92.94 103 LEU A N 1
ATOM 769 C CA . LEU A 1 103 ? -16.754 0.754 10.927 1.00 92.94 103 LEU A CA 1
ATOM 770 C C . LEU A 1 103 ? -15.856 -0.323 10.319 1.00 92.94 103 LEU A C 1
ATOM 772 O O . LEU A 1 103 ? -15.066 -0.970 11.004 1.00 92.94 103 LEU A O 1
ATOM 776 N N . THR A 1 104 ? -15.945 -0.489 9.007 1.00 94.44 104 THR A N 1
ATOM 777 C CA . THR A 1 104 ? -15.056 -1.362 8.239 1.00 94.44 104 THR A CA 1
ATOM 778 C C . THR A 1 104 ? -14.468 -0.583 7.078 1.00 94.44 104 THR A C 1
ATOM 780 O O . THR A 1 104 ? -15.208 -0.018 6.270 1.00 94.44 104 THR A O 1
ATOM 783 N N . TYR A 1 105 ? -13.141 -0.575 6.981 1.00 96.00 105 TYR A N 1
ATOM 784 C CA . TYR A 1 105 ? -12.414 -0.071 5.821 1.00 96.00 105 TYR A CA 1
ATOM 785 C C . TYR A 1 105 ? -11.951 -1.249 4.965 1.00 96.00 105 TYR A C 1
ATOM 787 O O . TYR A 1 105 ? -11.035 -1.972 5.347 1.00 96.00 105 TYR A O 1
ATOM 795 N N . GLU A 1 106 ? -12.597 -1.437 3.818 1.00 96.19 106 GLU A N 1
ATOM 796 C CA . GLU A 1 106 ? -12.309 -2.498 2.849 1.00 96.19 106 GLU A CA 1
ATOM 797 C C . GLU A 1 106 ? -11.401 -1.961 1.733 1.00 96.19 106 GLU A C 1
ATOM 799 O O . GLU A 1 106 ? -11.720 -0.954 1.089 1.00 96.19 106 GLU A O 1
ATOM 804 N N . PHE A 1 107 ? -10.299 -2.663 1.471 1.00 97.94 107 PHE A N 1
ATOM 805 C CA . PHE A 1 107 ? -9.369 -2.403 0.377 1.00 97.94 107 PHE A CA 1
ATOM 806 C C . PHE A 1 107 ? -9.486 -3.510 -0.672 1.00 97.94 107 PHE A C 1
ATOM 808 O O . PHE A 1 107 ? -9.317 -4.692 -0.369 1.00 97.94 107 PHE A O 1
ATOM 815 N N . LYS A 1 108 ? -9.731 -3.126 -1.929 1.00 98.00 108 LYS A N 1
ATOM 816 C CA . LYS A 1 108 ? -9.686 -4.049 -3.075 1.00 98.00 108 LYS A CA 1
ATOM 817 C C . LYS A 1 108 ? -8.633 -3.627 -4.067 1.00 98.00 108 LYS A C 1
ATOM 819 O O . LYS A 1 108 ? -8.654 -2.483 -4.517 1.00 98.00 108 LYS A O 1
ATOM 824 N N . PHE A 1 109 ? -7.763 -4.563 -4.426 1.00 98.56 109 PHE A N 1
ATOM 825 C CA . PHE A 1 109 ? -6.626 -4.319 -5.299 1.00 98.56 109 PHE A CA 1
ATOM 826 C C . PHE A 1 109 ? -6.904 -4.747 -6.735 1.00 98.56 109 PHE A C 1
ATOM 828 O O . PHE A 1 109 ? -7.738 -5.602 -7.026 1.00 98.56 109 PHE A O 1
ATOM 835 N N . THR A 1 110 ? -6.221 -4.094 -7.665 1.00 98.31 110 THR A N 1
ATOM 836 C CA . THR A 1 110 ? -6.191 -4.484 -9.069 1.00 98.31 110 THR A CA 1
ATOM 837 C C . THR A 1 110 ? -4.794 -4.259 -9.603 1.00 98.31 110 THR A C 1
ATOM 839 O O . THR A 1 110 ? -4.290 -3.131 -9.610 1.00 98.31 110 THR A O 1
ATOM 842 N N . THR A 1 111 ? -4.191 -5.329 -10.100 1.00 97.38 111 THR A N 1
ATOM 843 C CA . THR A 1 111 ? -2.874 -5.315 -10.722 1.00 97.38 111 THR A CA 1
ATOM 844 C C . THR A 1 111 ? -3.015 -5.367 -12.235 1.00 97.38 111 THR A C 1
ATOM 846 O O . THR A 1 111 ? -3.824 -6.119 -12.779 1.00 97.38 111 THR A O 1
ATOM 849 N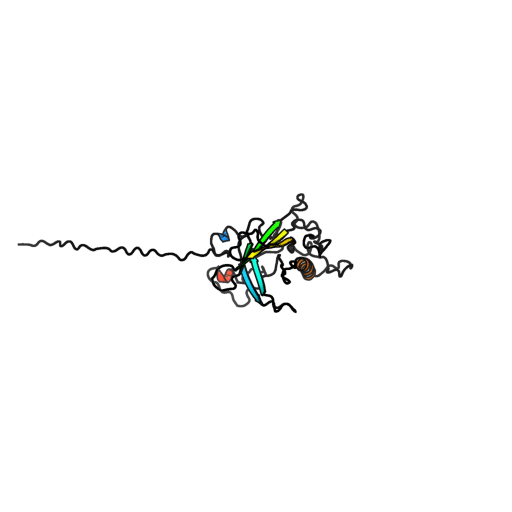 N . ARG A 1 112 ? -2.215 -4.575 -12.949 1.00 96.00 112 ARG A N 1
ATOM 850 C CA . ARG A 1 112 ? -2.159 -4.613 -14.416 1.00 96.00 112 ARG A CA 1
ATOM 851 C C . ARG A 1 112 ? -0.748 -4.920 -14.889 1.00 96.00 112 ARG A C 1
ATOM 853 O O . ARG A 1 112 ? 0.215 -4.653 -14.183 1.00 96.00 112 ARG A O 1
ATOM 860 N N . ILE A 1 113 ? -0.648 -5.449 -16.104 1.00 95.75 113 ILE A N 1
ATOM 861 C CA . ILE A 1 113 ? 0.606 -5.552 -16.854 1.00 95.75 113 ILE A CA 1
ATOM 862 C C . ILE A 1 113 ? 0.474 -4.600 -18.043 1.00 95.75 113 ILE A C 1
ATOM 864 O O . ILE A 1 113 ? -0.447 -4.755 -18.846 1.00 95.75 113 ILE A O 1
ATOM 868 N N . VAL A 1 114 ? 1.333 -3.583 -18.114 1.00 96.75 114 VAL A N 1
ATOM 869 C CA . VAL A 1 114 ? 1.273 -2.532 -19.146 1.00 96.75 114 VAL A CA 1
ATOM 870 C C . VAL A 1 114 ? 1.840 -3.039 -20.473 1.00 96.75 114 VAL A C 1
ATOM 872 O O . VAL A 1 114 ? 1.226 -2.857 -21.520 1.00 96.75 114 VAL A O 1
ATOM 875 N N . ASP A 1 115 ? 2.987 -3.706 -20.413 1.00 95.75 115 ASP A N 1
ATOM 876 C CA . ASP A 1 115 ? 3.689 -4.347 -21.516 1.00 95.75 115 ASP A CA 1
ATOM 877 C C . ASP A 1 115 ? 3.868 -5.849 -21.212 1.00 95.75 115 ASP A C 1
ATOM 879 O O . ASP A 1 115 ? 4.785 -6.241 -20.480 1.00 95.75 115 ASP A O 1
ATOM 883 N N . PRO A 1 116 ? 2.996 -6.717 -21.759 1.00 94.50 116 PRO A N 1
ATOM 884 C CA . PRO A 1 116 ? 3.109 -8.164 -21.595 1.00 94.50 116 PRO A CA 1
ATOM 885 C C . PRO A 1 116 ? 4.246 -8.778 -22.430 1.00 94.50 116 PRO A C 1
ATOM 887 O O . PRO A 1 116 ? 4.506 -9.974 -22.306 1.00 94.50 116 PRO A O 1
ATOM 890 N N . GLY A 1 117 ? 4.923 -7.998 -23.283 1.00 96.00 117 GLY A N 1
ATOM 891 C CA . GLY A 1 117 ? 6.068 -8.441 -24.083 1.00 96.00 117 GLY A CA 1
ATOM 892 C C . GLY A 1 117 ? 7.368 -8.578 -23.286 1.00 96.00 117 GLY A C 1
ATOM 893 O O . GLY A 1 117 ? 8.371 -9.048 -23.823 1.00 96.00 117 GLY A O 1
ATOM 894 N N . THR A 1 118 ? 7.367 -8.190 -22.009 1.00 93.19 118 THR A N 1
ATOM 895 C CA . THR A 1 118 ? 8.527 -8.267 -21.122 1.00 93.19 118 THR A CA 1
ATOM 896 C C . THR A 1 118 ? 8.143 -8.750 -19.726 1.00 93.19 118 THR A C 1
ATOM 898 O O . THR A 1 118 ? 7.065 -8.457 -19.218 1.00 93.19 118 THR A O 1
ATOM 901 N N . TYR A 1 119 ? 9.057 -9.471 -19.075 1.00 90.56 119 TYR A N 1
ATOM 902 C CA . TYR A 1 119 ? 8.916 -9.883 -17.674 1.00 90.56 119 TYR A CA 1
ATOM 903 C C . TYR A 1 119 ? 9.374 -8.795 -16.690 1.00 90.56 119 TYR A C 1
ATOM 905 O O . TYR A 1 119 ? 9.262 -8.969 -15.479 1.00 90.56 119 TYR A O 1
ATOM 913 N N . LEU A 1 120 ? 9.961 -7.703 -17.190 1.00 93.44 120 LEU A N 1
ATOM 914 C CA . LEU A 1 120 ? 10.525 -6.656 -16.347 1.00 93.44 120 LEU A CA 1
ATOM 915 C C . LEU A 1 120 ? 9.425 -5.943 -15.558 1.00 93.44 120 LEU A C 1
ATOM 917 O O . LEU A 1 120 ? 8.399 -5.563 -16.115 1.00 93.44 120 LEU A O 1
ATOM 921 N N . TYR A 1 121 ? 9.681 -5.687 -14.276 1.00 94.12 121 TYR A N 1
ATOM 922 C CA . TYR A 1 121 ? 8.800 -4.886 -13.423 1.00 94.12 121 TYR A CA 1
ATOM 923 C C . TYR A 1 121 ? 8.721 -3.419 -13.848 1.00 94.12 121 TYR A C 1
ATOM 925 O O . TYR A 1 121 ? 7.673 -2.790 -13.724 1.00 94.12 121 TYR A O 1
ATOM 933 N N . ALA A 1 122 ? 9.814 -2.884 -14.386 1.00 93.56 122 ALA A N 1
ATOM 934 C CA . ALA A 1 122 ? 9.872 -1.561 -14.980 1.00 93.56 122 ALA A CA 1
ATOM 935 C C . ALA A 1 122 ? 10.708 -1.608 -16.263 1.00 93.56 122 ALA A C 1
ATOM 937 O O . ALA A 1 122 ? 11.721 -2.306 -16.331 1.00 93.56 122 ALA A O 1
ATOM 938 N N . THR A 1 123 ? 10.284 -0.872 -17.285 1.00 93.12 123 THR A N 1
ATOM 939 C CA . THR A 1 123 ? 10.950 -0.834 -18.598 1.00 93.12 123 THR A CA 1
ATOM 940 C C . THR A 1 123 ? 12.101 0.176 -18.651 1.00 93.12 123 THR A C 1
ATOM 942 O O . THR A 1 123 ? 12.888 0.172 -19.595 1.00 93.12 123 THR A O 1
ATOM 945 N N . ASN A 1 124 ? 12.215 1.032 -17.631 1.00 92.50 124 ASN A N 1
ATOM 946 C CA . ASN A 1 124 ? 13.294 1.993 -17.393 1.00 92.50 124 ASN A CA 1
ATOM 947 C C . ASN A 1 124 ? 13.216 2.478 -15.925 1.00 92.50 124 ASN A C 1
ATOM 949 O O . ASN A 1 124 ? 12.397 1.970 -15.157 1.00 92.50 124 ASN A O 1
ATOM 953 N N . THR A 1 125 ? 14.010 3.480 -15.533 1.00 91.50 125 THR A N 1
ATOM 954 C CA . THR A 1 125 ? 13.839 4.200 -14.262 1.00 91.50 125 THR A CA 1
ATOM 955 C C . THR A 1 125 ? 12.380 4.615 -14.087 1.00 91.50 125 THR A C 1
ATOM 957 O O . THR A 1 125 ? 11.809 5.270 -14.962 1.00 91.50 125 THR A O 1
ATOM 960 N N . ILE A 1 126 ? 11.781 4.254 -12.955 1.00 93.06 126 ILE A N 1
ATOM 961 C CA . ILE A 1 126 ? 10.417 4.634 -12.598 1.00 93.06 126 ILE A CA 1
ATOM 962 C C . ILE A 1 126 ? 10.413 6.131 -12.305 1.00 93.06 126 ILE A C 1
ATOM 964 O O . ILE A 1 126 ? 11.172 6.608 -11.459 1.00 93.06 126 ILE A O 1
ATOM 968 N N . LEU A 1 127 ? 9.568 6.871 -13.018 1.00 92.50 127 LEU A N 1
ATOM 969 C CA . LEU A 1 127 ? 9.420 8.315 -12.841 1.00 92.50 127 LEU A CA 1
ATOM 970 C C . LEU A 1 127 ? 8.057 8.636 -12.215 1.00 92.50 127 LEU A C 1
ATOM 972 O O . LEU A 1 127 ? 7.128 7.823 -12.312 1.00 92.50 127 LEU A O 1
ATOM 976 N N . PRO A 1 128 ? 7.907 9.830 -11.610 1.00 93.06 128 PRO A N 1
ATOM 977 C CA . PRO A 1 128 ? 6.620 10.325 -11.146 1.00 93.06 128 PRO A CA 1
ATOM 978 C C . PRO A 1 128 ? 5.496 10.167 -12.182 1.00 93.06 128 PRO A C 1
ATOM 980 O O . PRO A 1 128 ? 5.755 10.234 -13.388 1.00 93.06 128 PRO A O 1
ATOM 983 N N . PRO A 1 129 ? 4.242 9.995 -11.733 1.00 94.56 129 PRO A N 1
ATOM 984 C CA . PRO A 1 129 ? 3.093 10.012 -12.627 1.00 94.56 129 PRO A CA 1
ATOM 985 C C . PRO A 1 129 ? 3.008 11.340 -13.401 1.00 94.56 129 PRO A C 1
ATOM 987 O O . PRO A 1 129 ? 3.359 12.385 -12.845 1.00 94.56 129 PRO A O 1
ATOM 990 N N . PRO A 1 130 ? 2.487 11.345 -14.645 1.00 94.00 130 PRO A N 1
ATOM 991 C CA . PRO A 1 130 ? 2.304 12.576 -15.419 1.00 94.00 130 PRO A CA 1
ATOM 992 C C . PRO A 1 130 ? 1.479 13.642 -14.689 1.00 94.00 130 PRO A C 1
ATOM 994 O O . PRO A 1 130 ? 1.759 14.833 -14.816 1.00 94.00 130 PRO A O 1
ATOM 997 N N . ASN A 1 131 ? 0.488 13.218 -13.897 1.00 94.00 131 ASN A N 1
ATOM 998 C CA . ASN A 1 131 ? -0.254 14.088 -12.994 1.00 94.00 131 ASN A CA 1
ATOM 999 C C . ASN A 1 131 ? -0.237 13.528 -11.559 1.00 94.00 131 ASN A C 1
ATOM 1001 O O . ASN A 1 131 ? -1.106 12.735 -11.203 1.00 94.00 131 ASN A O 1
ATOM 1005 N N . PRO A 1 132 ? 0.704 13.957 -10.700 1.00 90.62 132 PRO A N 1
ATOM 1006 C CA . PRO A 1 132 ? 0.764 13.502 -9.311 1.00 90.62 132 PRO A CA 1
ATOM 1007 C C . PRO A 1 132 ? -0.453 13.879 -8.463 1.00 90.62 132 PRO A C 1
ATOM 1009 O O . PRO A 1 132 ? -0.688 13.244 -7.443 1.00 90.62 132 PRO A O 1
ATOM 1012 N N . LEU A 1 133 ? -1.246 14.877 -8.862 1.00 91.38 133 LEU A N 1
ATOM 1013 C CA . LEU A 1 133 ? -2.449 15.272 -8.122 1.00 91.38 133 LEU A CA 1
ATOM 1014 C C . LEU A 1 133 ? -3.683 14.443 -8.498 1.00 91.38 133 LEU A C 1
ATOM 1016 O O . LEU A 1 133 ? -4.634 14.395 -7.725 1.00 91.38 133 LEU A O 1
ATOM 1020 N N . ASP A 1 134 ? -3.681 13.792 -9.663 1.00 96.69 134 ASP A N 1
ATOM 1021 C CA . ASP A 1 134 ? -4.712 12.821 -10.028 1.00 96.69 134 ASP A CA 1
ATOM 1022 C C . ASP A 1 134 ? -4.336 11.467 -9.422 1.00 96.69 134 ASP A C 1
ATOM 1024 O O . ASP A 1 134 ? -3.363 10.867 -9.882 1.00 96.69 134 ASP A O 1
ATOM 1028 N N . PRO A 1 135 ? -5.070 10.952 -8.422 1.00 96.88 135 PRO A N 1
ATOM 1029 C CA . PRO A 1 135 ? -4.703 9.729 -7.715 1.00 96.88 135 PRO A CA 1
ATOM 1030 C C . PRO A 1 135 ? -4.752 8.471 -8.601 1.00 96.88 135 PRO A C 1
ATOM 1032 O O . PRO A 1 135 ? -4.161 7.452 -8.243 1.00 96.88 135 PRO A O 1
ATOM 1035 N N . THR A 1 136 ? -5.402 8.534 -9.769 1.00 98.00 136 THR A N 1
ATOM 1036 C CA . THR A 1 136 ? -5.482 7.424 -10.734 1.00 98.00 136 THR A CA 1
ATOM 1037 C C . THR A 1 136 ? -4.306 7.395 -11.719 1.00 98.00 136 THR A C 1
ATOM 1039 O O . THR A 1 136 ? -4.039 6.359 -12.336 1.00 98.00 136 THR A O 1
ATOM 1042 N N . SER A 1 137 ? -3.560 8.503 -11.842 1.00 97.88 137 SER A N 1
ATOM 1043 C CA . SER A 1 137 ? -2.384 8.602 -12.710 1.00 97.88 137 SER A CA 1
ATOM 1044 C C . SER A 1 137 ? -1.262 7.701 -12.191 1.00 97.88 137 SER A C 1
ATOM 1046 O O . SER A 1 137 ? -0.779 7.892 -11.075 1.00 97.88 137 SER A O 1
ATOM 1048 N N . GLN A 1 138 ? -0.818 6.749 -13.013 1.00 97.94 138 GLN A N 1
ATOM 1049 C CA . GLN A 1 138 ? 0.237 5.783 -12.678 1.00 97.94 138 GLN A CA 1
ATOM 1050 C C . GLN A 1 138 ? 1.640 6.314 -12.984 1.00 97.94 138 GLN A C 1
ATOM 1052 O O . GLN A 1 138 ? 1.803 7.236 -13.787 1.00 97.94 138 GLN A O 1
ATOM 1057 N N . TYR A 1 139 ? 2.651 5.712 -12.352 1.00 97.12 139 TYR A N 1
ATOM 1058 C CA . TYR A 1 139 ? 4.063 6.005 -12.604 1.00 97.12 139 TYR A CA 1
ATOM 1059 C C . TYR A 1 139 ? 4.464 5.713 -14.050 1.00 97.12 139 TYR A C 1
ATOM 1061 O O . TYR A 1 139 ? 3.979 4.766 -14.671 1.00 97.12 139 TYR A O 1
ATOM 1069 N N . VAL A 1 140 ? 5.405 6.496 -14.570 1.00 96.06 140 VAL A N 1
ATOM 1070 C CA . VAL A 1 140 ? 5.972 6.257 -15.900 1.00 96.06 140 VAL A CA 1
ATOM 1071 C C . VAL A 1 140 ? 7.027 5.152 -15.807 1.00 96.06 140 VAL A C 1
ATOM 1073 O O . VAL A 1 140 ? 7.773 5.081 -14.831 1.00 96.06 140 VAL A O 1
ATOM 1076 N N . ASN A 1 141 ? 7.095 4.307 -16.839 1.00 95.94 141 ASN A N 1
ATOM 1077 C CA . ASN A 1 141 ? 7.979 3.137 -16.970 1.00 95.94 141 ASN A CA 1
ATOM 1078 C C . ASN A 1 141 ? 7.696 1.970 -16.010 1.00 95.94 141 ASN A C 1
ATOM 1080 O O . ASN A 1 141 ? 8.366 0.944 -16.108 1.00 95.94 141 ASN A O 1
ATOM 1084 N N . LEU A 1 142 ? 6.708 2.079 -15.117 1.00 96.06 142 LEU A N 1
ATOM 1085 C CA . LEU A 1 142 ? 6.261 0.955 -14.299 1.00 96.06 142 LEU A CA 1
ATOM 1086 C C . LEU A 1 142 ? 5.426 -0.010 -15.153 1.00 96.06 142 LEU A C 1
ATOM 1088 O O . LEU A 1 142 ? 4.412 0.384 -15.725 1.00 96.06 142 LEU A O 1
ATOM 1092 N N . ASN A 1 143 ? 5.844 -1.273 -15.227 1.00 96.19 143 ASN A N 1
ATOM 1093 C CA . ASN A 1 143 ? 5.162 -2.293 -16.020 1.00 96.19 143 ASN A CA 1
ATOM 1094 C C . ASN A 1 143 ? 4.057 -3.013 -15.235 1.00 96.19 143 ASN A C 1
ATOM 1096 O O . ASN A 1 143 ? 3.062 -3.432 -15.820 1.00 96.19 143 ASN A O 1
ATOM 1100 N N . GLN A 1 144 ? 4.221 -3.142 -13.916 1.00 95.81 144 GLN A N 1
ATOM 1101 C CA . GLN A 1 144 ? 3.262 -3.810 -13.031 1.00 95.81 1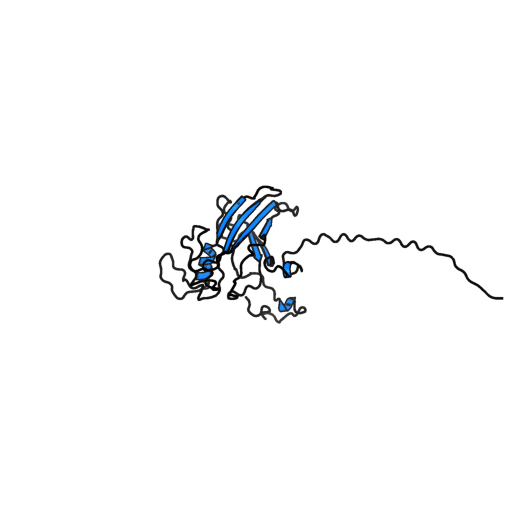44 GLN A CA 1
ATOM 1102 C C . GLN A 1 144 ? 2.644 -2.838 -12.007 1.00 95.81 144 GLN A C 1
ATOM 1104 O O . GLN A 1 144 ? 2.911 -2.961 -10.811 1.00 95.81 144 GLN A O 1
ATOM 1109 N N . PRO A 1 145 ? 1.858 -1.828 -12.432 1.00 97.00 145 PRO A N 1
ATOM 1110 C CA . PRO A 1 145 ? 1.149 -0.963 -11.500 1.00 97.00 145 PRO A CA 1
ATOM 1111 C C . PRO A 1 145 ? 0.039 -1.726 -10.772 1.00 97.00 145 PRO A C 1
ATOM 1113 O O . PRO A 1 145 ? -0.712 -2.498 -11.380 1.00 97.00 145 PRO A O 1
ATOM 1116 N N . GLN A 1 146 ? -0.105 -1.438 -9.481 1.00 98.00 146 GLN A N 1
ATOM 1117 C CA . GLN A 1 146 ? -1.256 -1.828 -8.682 1.00 98.00 146 GLN A CA 1
ATOM 1118 C C . GLN A 1 146 ? -2.035 -0.578 -8.266 1.00 98.00 146 GLN A C 1
ATOM 1120 O O . GLN A 1 146 ? -1.494 0.513 -8.073 1.00 98.00 146 GLN A O 1
ATOM 1125 N N . SER A 1 147 ? -3.351 -0.711 -8.203 1.00 98.62 147 SER A N 1
ATOM 1126 C CA . SER A 1 147 ? -4.255 0.317 -7.695 1.00 98.62 147 SER A CA 1
ATOM 1127 C C . SER A 1 147 ? -5.246 -0.303 -6.731 1.00 98.62 147 SER A C 1
ATOM 1129 O O . SER A 1 147 ? -5.416 -1.522 -6.727 1.00 98.62 147 SER A O 1
ATOM 1131 N N . TYR A 1 148 ? -5.899 0.531 -5.930 1.00 98.75 148 TYR A N 1
ATOM 1132 C CA . TYR A 1 148 ? -6.903 0.070 -4.989 1.00 98.75 148 TYR A CA 1
ATOM 1133 C C . TYR A 1 148 ? -8.135 0.964 -4.926 1.00 98.75 148 TYR A C 1
ATOM 1135 O O . TYR A 1 148 ? -8.104 2.151 -5.265 1.00 98.75 148 TYR A O 1
ATOM 1143 N N . THR A 1 149 ? -9.225 0.364 -4.467 1.00 98.56 149 THR A N 1
ATOM 1144 C CA . THR A 1 149 ? -10.447 1.049 -4.051 1.00 98.56 149 THR A CA 1
ATOM 1145 C C . THR A 1 149 ? -10.603 0.879 -2.545 1.00 98.56 149 THR A C 1
ATOM 1147 O O . THR A 1 149 ? -10.513 -0.242 -2.048 1.00 98.56 149 THR A O 1
ATOM 1150 N N . LEU A 1 150 ? -10.828 1.990 -1.839 1.00 98.12 150 LEU A N 1
ATOM 1151 C CA . LEU A 1 150 ? -11.108 2.033 -0.404 1.00 98.12 150 LEU A CA 1
ATOM 1152 C C . LEU A 1 150 ? -12.595 2.304 -0.192 1.00 98.12 150 LEU A C 1
ATOM 1154 O O . LEU A 1 150 ? -13.101 3.347 -0.622 1.00 98.12 150 LEU A O 1
ATOM 1158 N N . THR A 1 151 ? -13.272 1.393 0.495 1.00 97.00 151 THR A N 1
ATOM 1159 C CA . THR A 1 151 ? -14.697 1.491 0.818 1.00 97.00 151 THR A CA 1
ATOM 1160 C C . THR A 1 151 ? -14.890 1.492 2.328 1.00 97.00 151 THR A C 1
ATOM 1162 O O . THR A 1 151 ? -14.375 0.624 3.020 1.00 97.00 151 THR A O 1
ATOM 1165 N N . GLU A 1 152 ? -15.649 2.456 2.836 1.00 95.06 152 GLU A N 1
ATOM 1166 C CA . GLU A 1 152 ? -16.104 2.502 4.227 1.00 95.06 152 GLU A CA 1
ATOM 1167 C C . GLU A 1 152 ? -17.494 1.868 4.334 1.00 95.06 152 GLU A C 1
ATOM 1169 O O . GLU A 1 152 ? -18.398 2.174 3.546 1.00 95.06 152 GLU A O 1
ATOM 1174 N N . ARG A 1 153 ? -17.689 0.996 5.320 1.00 92.62 153 ARG A N 1
ATOM 1175 C CA . ARG A 1 153 ? -18.988 0.405 5.660 1.00 92.62 153 ARG A CA 1
ATOM 1176 C C . ARG A 1 153 ? -19.279 0.655 7.130 1.00 92.62 153 ARG A C 1
ATOM 1178 O O . ARG A 1 153 ? -18.393 0.521 7.964 1.00 92.62 153 ARG A O 1
ATOM 1185 N N . GLY A 1 154 ? -20.523 1.012 7.431 1.00 88.31 154 GLY A N 1
ATOM 1186 C CA . GLY A 1 154 ? -20.998 1.116 8.808 1.00 88.31 154 GLY A CA 1
ATOM 1187 C C . GLY A 1 154 ? -21.567 -0.209 9.311 1.00 88.31 154 GLY A C 1
ATOM 1188 O O . GLY A 1 154 ? -21.924 -1.091 8.515 1.00 88.31 154 GLY A O 1
ATOM 1189 N N . ARG A 1 155 ? -21.723 -0.307 10.630 1.00 81.94 155 ARG A N 1
ATOM 1190 C CA . ARG A 1 155 ? -22.334 -1.446 11.318 1.00 81.94 155 ARG A CA 1
ATOM 1191 C C . ARG A 1 155 ? -23.656 -1.874 10.692 1.00 81.94 155 ARG A C 1
ATOM 1193 O O . ARG A 1 155 ? -24.562 -1.062 10.512 1.00 81.94 155 ARG A O 1
ATOM 1200 N N . GLY A 1 156 ? -23.782 -3.164 10.378 1.00 64.94 156 GLY A N 1
ATOM 1201 C CA . GLY A 1 156 ? -25.032 -3.754 9.883 1.00 64.94 156 GLY A CA 1
ATOM 1202 C C . GLY A 1 156 ? -25.537 -3.185 8.550 1.00 64.94 156 GLY A C 1
ATOM 1203 O O . GLY A 1 156 ? -26.687 -3.428 8.181 1.00 64.94 156 GLY A O 1
ATOM 1204 N N . THR A 1 157 ? -24.716 -2.420 7.820 1.00 65.19 157 THR A N 1
ATOM 1205 C CA . THR A 1 157 ? -25.135 -1.837 6.543 1.00 65.19 157 THR A CA 1
ATOM 1206 C C . THR A 1 157 ? -25.199 -2.916 5.459 1.00 65.19 157 THR A C 1
ATOM 1208 O O . THR A 1 157 ? -24.213 -3.570 5.139 1.00 65.19 157 THR A O 1
ATOM 1211 N N . THR A 1 158 ? -26.380 -3.100 4.864 1.00 58.59 158 THR A N 1
ATOM 1212 C CA . THR A 1 158 ? -26.582 -3.932 3.660 1.00 58.59 158 THR A CA 1
ATOM 1213 C C . THR A 1 158 ? -26.320 -3.156 2.365 1.00 58.59 158 THR A C 1
ATOM 1215 O O . THR A 1 158 ? -26.468 -3.694 1.268 1.00 58.59 158 THR A O 1
ATOM 1218 N N . SER A 1 159 ? -25.953 -1.874 2.476 1.00 63.22 159 SER A N 1
ATOM 1219 C CA . SER A 1 159 ? -25.575 -1.036 1.345 1.00 63.22 159 SER A CA 1
ATOM 1220 C C . SER A 1 159 ? -24.194 -1.427 0.814 1.00 63.22 159 SER A C 1
ATOM 1222 O O . SER A 1 159 ? -23.376 -2.046 1.493 1.00 63.22 159 SER A O 1
ATOM 1224 N N . THR A 1 160 ? -23.898 -1.035 -0.423 1.00 71.31 160 THR A N 1
ATOM 1225 C CA . THR A 1 160 ? -22.623 -1.314 -1.104 1.00 71.31 160 THR A CA 1
ATOM 1226 C C . THR A 1 160 ? -21.396 -0.650 -0.456 1.00 71.31 160 THR A C 1
ATOM 1228 O O . THR A 1 160 ? -20.299 -0.804 -0.985 1.00 71.31 160 THR A O 1
ATOM 1231 N N . GLY A 1 161 ? -21.556 0.047 0.676 1.00 88.00 161 GLY A N 1
ATOM 1232 C CA . GLY A 1 161 ? -20.529 0.876 1.301 1.00 88.00 161 GLY A CA 1
ATOM 1233 C C . GLY A 1 161 ? -20.357 2.227 0.601 1.00 88.00 161 GLY A C 1
ATOM 1234 O O . GLY A 1 161 ? -20.847 2.451 -0.511 1.00 88.00 161 GLY A O 1
ATOM 1235 N N . ARG A 1 162 ? -19.671 3.153 1.270 1.00 92.75 162 ARG A N 1
ATOM 1236 C CA . ARG A 1 162 ? -19.256 4.447 0.727 1.00 92.75 162 ARG A CA 1
ATOM 1237 C C . ARG A 1 162 ? -17.852 4.309 0.147 1.00 92.75 162 ARG A C 1
ATOM 1239 O O . ARG A 1 162 ? -16.890 4.132 0.886 1.00 92.75 162 ARG A O 1
ATOM 1246 N N . VAL A 1 163 ? -17.715 4.454 -1.168 1.00 95.81 163 VAL A N 1
ATOM 1247 C CA . VAL A 1 163 ? -16.393 4.499 -1.812 1.00 95.81 163 VAL A CA 1
ATOM 1248 C C . VAL A 1 163 ? -15.704 5.820 -1.459 1.00 95.81 163 VAL A C 1
ATOM 1250 O O . VAL A 1 163 ? -16.192 6.895 -1.812 1.00 95.81 163 VAL A O 1
ATOM 1253 N N . LEU A 1 164 ? -14.581 5.736 -0.747 1.00 97.19 164 LEU A N 1
ATOM 1254 C CA . LEU A 1 164 ? -13.764 6.877 -0.326 1.00 97.19 164 LEU A CA 1
ATOM 1255 C C . LEU A 1 164 ? -12.675 7.204 -1.349 1.00 97.19 164 LEU A C 1
ATOM 1257 O O . LEU A 1 164 ? -12.437 8.372 -1.647 1.00 97.19 164 LEU A O 1
ATOM 1261 N N . LEU A 1 165 ? -12.030 6.173 -1.895 1.00 98.19 165 LEU A N 1
ATOM 1262 C CA . LEU A 1 165 ? -11.019 6.268 -2.947 1.00 98.19 165 LEU A CA 1
ATOM 1263 C C . LEU A 1 165 ? -11.326 5.201 -3.991 1.00 98.19 165 LEU A C 1
ATOM 1265 O O . LEU A 1 165 ? -11.665 4.079 -3.629 1.00 98.19 165 LEU A O 1
ATOM 1269 N N . ASN A 1 166 ? -11.208 5.533 -5.273 1.00 98.00 166 ASN A N 1
ATOM 1270 C CA . ASN A 1 166 ? -11.524 4.609 -6.358 1.00 98.00 166 ASN A CA 1
ATOM 1271 C C . ASN A 1 166 ? -10.357 4.506 -7.337 1.00 98.00 166 ASN A C 1
ATOM 1273 O O . ASN A 1 166 ? -9.988 5.511 -7.946 1.00 98.00 166 ASN A O 1
ATOM 1277 N N . ASN A 1 167 ? -9.830 3.293 -7.516 1.00 98.19 167 ASN A N 1
ATOM 1278 C CA . ASN A 1 167 ? -8.743 2.991 -8.449 1.00 98.19 167 ASN A CA 1
ATOM 1279 C C . ASN A 1 167 ? -7.532 3.941 -8.300 1.00 98.19 167 ASN A C 1
ATOM 1281 O O . ASN A 1 167 ? -7.008 4.467 -9.285 1.00 98.19 167 ASN A O 1
ATOM 1285 N N . VAL A 1 168 ? -7.113 4.189 -7.059 1.00 98.69 168 VAL A N 1
ATOM 1286 C CA . VAL A 1 168 ? -5.969 5.055 -6.747 1.00 98.69 168 VAL A CA 1
ATOM 1287 C C . VAL A 1 168 ? -4.677 4.238 -6.698 1.00 98.69 168 VAL A C 1
ATOM 1289 O O . VAL A 1 168 ? -4.693 3.076 -6.299 1.00 98.69 168 VAL A O 1
ATOM 1292 N N . ARG A 1 169 ? -3.553 4.814 -7.130 1.00 98.44 169 ARG A N 1
ATOM 1293 C CA . ARG A 1 169 ? -2.255 4.113 -7.217 1.00 98.44 169 ARG A CA 1
ATOM 1294 C C . ARG A 1 169 ? -1.719 3.656 -5.852 1.00 98.44 169 ARG A C 1
ATOM 1296 O O . ARG A 1 169 ? -1.844 4.381 -4.867 1.00 98.44 169 ARG A O 1
ATOM 1303 N N . THR A 1 170 ? -1.042 2.512 -5.813 1.00 98.44 170 THR A N 1
ATOM 1304 C CA . THR A 1 170 ? -0.139 2.142 -4.706 1.00 98.44 170 THR A CA 1
ATOM 1305 C C . THR A 1 170 ? 1.254 2.722 -4.955 1.00 98.44 170 THR A C 1
ATOM 1307 O O . THR A 1 170 ? 1.572 3.070 -6.090 1.00 98.44 170 THR A O 1
ATOM 1310 N N . ALA A 1 171 ? 2.117 2.805 -3.942 1.00 97.06 171 ALA A N 1
ATOM 1311 C CA . ALA A 1 171 ? 3.539 3.058 -4.177 1.00 97.06 171 ALA A CA 1
ATOM 1312 C C . ALA A 1 171 ? 4.179 1.863 -4.908 1.00 97.06 171 ALA A C 1
ATOM 1314 O O . ALA A 1 171 ? 3.725 0.727 -4.736 1.00 97.06 171 ALA A O 1
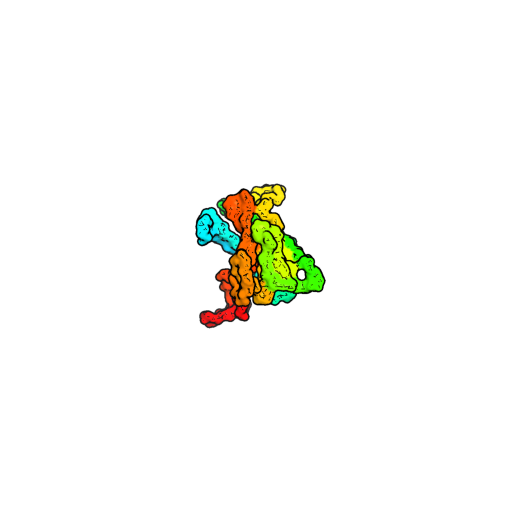ATOM 1315 N N . PRO A 1 172 ? 5.234 2.081 -5.713 1.00 95.12 172 PRO A N 1
ATOM 1316 C CA . PRO A 1 172 ? 5.921 0.987 -6.372 1.00 95.12 172 PRO A CA 1
ATOM 1317 C C . PRO A 1 172 ? 6.809 0.236 -5.368 1.00 95.12 172 PRO A C 1
ATOM 1319 O O . PRO A 1 172 ? 7.185 0.766 -4.321 1.00 95.12 172 PRO A O 1
ATOM 1322 N N . ASN A 1 173 ? 7.214 -0.978 -5.727 1.00 93.44 173 ASN A N 1
ATOM 1323 C CA . ASN A 1 173 ? 8.370 -1.648 -5.140 1.00 93.44 173 ASN A CA 1
ATOM 1324 C C . ASN A 1 173 ? 9.671 -0.886 -5.426 1.00 93.44 173 ASN A C 1
ATOM 1326 O O . ASN A 1 173 ? 9.757 -0.095 -6.375 1.00 93.44 173 ASN A O 1
ATOM 1330 N N . ARG A 1 174 ? 10.717 -1.191 -4.648 1.00 88.94 174 ARG A N 1
ATOM 1331 C CA . ARG A 1 174 ? 12.071 -0.642 -4.807 1.00 88.94 174 ARG A CA 1
ATOM 1332 C C . ARG A 1 174 ? 13.081 -1.731 -5.233 1.00 88.94 174 ARG A C 1
ATOM 1334 O O . ARG A 1 174 ? 13.984 -2.019 -4.458 1.00 88.94 174 ARG A O 1
ATOM 1341 N N . PRO A 1 175 ? 13.013 -2.281 -6.469 1.00 87.44 175 PRO A N 1
ATOM 1342 C CA . PRO A 1 175 ? 13.925 -3.343 -6.928 1.00 87.44 175 PRO A CA 1
ATOM 1343 C C . PRO A 1 175 ? 15.414 -3.025 -6.800 1.00 87.44 175 PRO A C 1
ATOM 1345 O O . PRO A 1 175 ? 16.254 -3.914 -6.744 1.00 87.44 175 PRO A O 1
ATOM 1348 N N . GLY A 1 176 ? 15.756 -1.740 -6.859 1.00 85.50 176 GLY A N 1
ATOM 1349 C CA . GLY A 1 176 ? 17.122 -1.275 -6.708 1.00 85.50 176 GLY A CA 1
ATOM 1350 C C . GLY A 1 176 ? 17.424 -0.023 -7.529 1.00 85.50 176 GLY A C 1
ATOM 1351 O O . GLY A 1 176 ? 16.545 0.519 -8.212 1.00 85.50 176 GLY A O 1
ATOM 1352 N N . PRO A 1 177 ? 18.691 0.427 -7.509 1.00 83.62 177 PRO A N 1
ATOM 1353 C CA . PRO A 1 177 ? 19.093 1.732 -8.032 1.00 83.62 177 PRO A CA 1
ATOM 1354 C C . PRO A 1 177 ? 18.785 1.960 -9.512 1.00 83.62 177 PRO A C 1
ATOM 1356 O O . PRO A 1 177 ? 18.517 3.081 -9.914 1.00 83.62 177 PRO A O 1
ATOM 1359 N N . LYS A 1 178 ? 18.786 0.922 -10.357 1.00 85.25 178 LYS A N 1
ATOM 1360 C CA . LYS A 1 178 ? 18.458 1.101 -11.785 1.00 85.25 178 LYS A CA 1
ATOM 1361 C C . LYS A 1 178 ? 16.992 1.469 -12.021 1.00 85.25 178 LYS A C 1
ATOM 1363 O O . LYS A 1 178 ? 16.704 2.202 -12.954 1.00 85.25 178 LYS A O 1
ATOM 1368 N N . SER A 1 179 ? 16.086 0.956 -11.189 1.00 86.75 179 SER A N 1
ATOM 1369 C CA . SER A 1 179 ? 14.653 1.261 -11.296 1.00 86.75 179 SER A CA 1
ATOM 1370 C C . SER A 1 179 ? 14.287 2.515 -10.504 1.00 86.75 179 SER A C 1
ATOM 1372 O O . SER A 1 179 ? 13.339 3.204 -10.858 1.00 86.75 179 SER A O 1
ATOM 1374 N N . ILE A 1 180 ? 15.044 2.825 -9.447 1.00 84.94 180 ILE A N 1
ATOM 1375 C CA . ILE A 1 180 ? 14.775 3.918 -8.509 1.00 84.94 180 ILE A CA 1
ATOM 1376 C C . ILE A 1 180 ? 16.005 4.821 -8.431 1.00 84.94 180 ILE A C 1
ATOM 1378 O O . ILE A 1 180 ? 16.832 4.707 -7.531 1.00 84.94 180 ILE A O 1
ATOM 1382 N N . ASN A 1 181 ? 16.144 5.703 -9.414 1.00 74.44 181 ASN A N 1
ATOM 1383 C CA . ASN A 1 181 ? 17.204 6.710 -9.467 1.00 74.44 181 ASN A CA 1
ATOM 1384 C C . ASN A 1 181 ? 16.759 7.870 -10.358 1.00 74.44 181 ASN A C 1
ATOM 1386 O O . ASN A 1 181 ? 17.350 8.169 -11.395 1.00 74.44 181 ASN A O 1
ATOM 1390 N N . PHE A 1 182 ? 15.658 8.499 -9.964 1.00 69.00 182 PHE A N 1
ATOM 1391 C CA . PHE A 1 182 ? 15.369 9.855 -10.388 1.00 69.00 182 PHE A CA 1
ATOM 1392 C C . PHE A 1 182 ? 15.703 10.720 -9.177 1.00 69.00 182 PHE A C 1
ATOM 1394 O O . PHE A 1 182 ? 15.117 10.558 -8.108 1.00 69.00 182 PHE A O 1
ATOM 1401 N N . ALA A 1 183 ? 16.713 11.583 -9.290 1.00 55.41 183 ALA A N 1
ATOM 1402 C CA . ALA A 1 183 ? 16.917 12.588 -8.257 1.00 55.41 183 ALA A CA 1
ATOM 1403 C C . ALA A 1 183 ? 15.589 13.322 -8.042 1.00 55.41 183 ALA A C 1
ATOM 1405 O O . ALA A 1 183 ? 14.833 13.512 -8.999 1.00 55.41 183 ALA A O 1
ATOM 1406 N N . ALA A 1 184 ? 15.313 13.724 -6.803 1.00 48.00 184 ALA A N 1
ATOM 1407 C CA . ALA A 1 184 ? 14.253 14.664 -6.482 1.00 48.00 184 ALA A CA 1
ATOM 1408 C C . ALA A 1 184 ? 14.531 15.967 -7.232 1.00 48.00 184 ALA A C 1
ATOM 1410 O O . ALA A 1 184 ? 15.180 16.894 -6.754 1.00 48.00 184 ALA A O 1
ATOM 1411 N N . VAL A 1 185 ? 14.092 15.993 -8.476 1.00 43.16 185 VAL A N 1
ATOM 1412 C CA . VAL A 1 185 ? 14.067 17.164 -9.298 1.00 43.16 185 VAL A CA 1
ATOM 1413 C C . VAL A 1 185 ? 12.985 18.029 -8.675 1.00 43.16 185 VAL A C 1
ATOM 1415 O O . VAL A 1 185 ? 11.795 17.798 -8.889 1.00 43.16 185 VAL A O 1
ATOM 1418 N N . GLY A 1 186 ? 13.379 19.034 -7.892 1.00 42.59 186 GLY A N 1
ATOM 1419 C CA . GLY A 1 186 ? 12.508 20.186 -7.702 1.00 42.59 186 GLY A CA 1
ATOM 1420 C C . GLY A 1 186 ? 12.023 20.602 -9.088 1.00 42.59 186 GLY A C 1
ATOM 1421 O O . GLY A 1 186 ? 12.852 20.798 -9.972 1.00 42.59 186 GLY A O 1
ATOM 1422 N N . ARG A 1 187 ? 10.701 20.590 -9.289 1.00 41.28 187 ARG A N 1
ATOM 1423 C CA . ARG A 1 187 ? 9.938 20.975 -10.492 1.00 41.28 187 ARG A CA 1
ATOM 1424 C C . ARG A 1 187 ? 10.810 21.542 -11.652 1.00 41.28 187 ARG A C 1
ATOM 1426 O O . ARG A 1 187 ? 10.804 22.748 -11.864 1.00 41.28 187 ARG A O 1
ATOM 1433 N N . GLY A 1 188 ? 11.555 20.701 -12.394 1.00 41.50 188 GLY A N 1
ATOM 1434 C CA . GLY A 1 188 ? 12.298 21.088 -13.619 1.00 41.50 188 GLY A CA 1
ATOM 1435 C C . GLY A 1 188 ? 13.841 20.954 -13.701 1.00 41.50 188 GLY A C 1
ATOM 1436 O O . GLY A 1 188 ? 14.394 21.278 -14.744 1.00 41.50 188 GLY A O 1
ATOM 1437 N N . GLY A 1 189 ? 14.570 20.503 -12.683 1.00 38.16 189 GLY A N 1
ATOM 1438 C CA . GLY A 1 189 ? 16.017 20.172 -12.758 1.00 38.16 189 GLY A CA 1
ATOM 1439 C C . GLY A 1 189 ? 16.419 18.818 -13.402 1.00 38.16 189 GLY A C 1
ATOM 1440 O O . GLY A 1 189 ? 15.619 17.908 -13.575 1.00 38.16 189 GLY A O 1
ATOM 1441 N N . THR A 1 190 ? 17.693 18.665 -13.765 1.00 42.94 190 THR A N 1
ATOM 1442 C CA . THR A 1 190 ? 18.266 17.467 -14.421 1.00 42.94 190 THR A CA 1
ATOM 1443 C C . THR A 1 190 ? 18.657 16.383 -13.395 1.00 42.94 190 THR A C 1
ATOM 1445 O O . THR A 1 190 ? 19.138 16.744 -12.319 1.00 42.94 190 THR A O 1
ATOM 1448 N N . PRO A 1 191 ? 18.516 15.068 -13.682 1.00 47.12 191 PRO A N 1
ATOM 1449 C CA . PRO A 1 191 ? 18.889 14.006 -12.743 1.00 47.12 191 PRO A CA 1
ATOM 1450 C C . PRO A 1 191 ? 20.392 14.007 -12.417 1.00 47.12 191 PRO A C 1
ATOM 1452 O O . PRO A 1 191 ? 21.226 13.886 -13.312 1.00 47.12 191 PRO A O 1
ATOM 1455 N N . VAL A 1 192 ? 20.738 14.094 -11.132 1.00 45.97 192 VAL A N 1
ATOM 1456 C CA . VAL A 1 192 ? 22.067 13.735 -10.610 1.00 45.97 192 VAL A CA 1
ATOM 1457 C C . VAL A 1 192 ? 21.986 12.277 -10.159 1.00 45.97 192 VAL A C 1
ATOM 1459 O O . VAL A 1 192 ? 20.960 11.883 -9.616 1.00 45.97 192 VAL A O 1
ATOM 1462 N N . GLN A 1 193 ? 23.022 11.469 -10.393 1.00 46.19 193 GLN A N 1
ATOM 1463 C CA . GLN A 1 193 ? 23.148 10.112 -9.845 1.00 46.19 193 GLN A CA 1
ATOM 1464 C C . GLN A 1 193 ? 22.912 10.169 -8.323 1.00 46.19 193 GLN A C 1
ATOM 1466 O O . GLN A 1 193 ? 23.764 10.660 -7.587 1.00 46.19 193 GLN A O 1
ATOM 1471 N N . GLY A 1 194 ? 21.702 9.813 -7.884 1.00 55.53 194 GLY A N 1
ATOM 1472 C CA . GLY A 1 194 ? 21.096 10.395 -6.687 1.00 55.53 194 GLY A CA 1
ATOM 1473 C C . GLY A 1 194 ? 20.786 9.374 -5.606 1.00 55.53 194 GLY A C 1
ATOM 1474 O O . GLY A 1 194 ? 20.708 8.172 -5.854 1.00 55.53 194 GLY A O 1
ATOM 1475 N N . ASP A 1 195 ? 20.604 9.881 -4.392 1.00 64.69 195 ASP A N 1
ATOM 1476 C CA . ASP A 1 195 ? 20.117 9.130 -3.242 1.00 64.69 195 ASP A CA 1
ATOM 1477 C C . ASP A 1 195 ? 18.806 8.395 -3.587 1.00 64.69 195 ASP A C 1
ATOM 1479 O O . ASP A 1 195 ? 17.725 8.984 -3.684 1.00 64.69 195 ASP A O 1
ATOM 1483 N N . THR A 1 196 ? 18.919 7.083 -3.796 1.00 76.62 196 THR A N 1
ATOM 1484 C CA . THR A 1 196 ? 17.795 6.213 -4.167 1.00 76.62 196 THR A CA 1
ATOM 1485 C C . THR A 1 196 ? 16.726 6.140 -3.073 1.00 76.62 196 THR A C 1
ATOM 1487 O O . THR A 1 196 ? 15.588 5.767 -3.360 1.00 76.62 196 THR A O 1
ATOM 1490 N N . THR A 1 197 ? 17.063 6.513 -1.833 1.00 81.50 197 THR A N 1
ATOM 1491 C CA . THR A 1 197 ? 16.124 6.576 -0.709 1.00 81.50 197 THR A CA 1
ATOM 1492 C C . THR A 1 197 ? 15.208 7.781 -0.863 1.00 81.50 197 THR A C 1
ATOM 1494 O O . THR A 1 197 ? 13.991 7.613 -0.865 1.00 81.50 197 THR A O 1
ATOM 1497 N N . LEU A 1 198 ? 15.762 8.973 -1.105 1.00 81.75 198 LEU A N 1
ATOM 1498 C CA . LEU A 1 198 ? 14.958 10.169 -1.367 1.00 81.75 198 LEU A CA 1
ATOM 1499 C C . LEU A 1 198 ? 14.113 10.020 -2.644 1.00 81.75 198 LEU A C 1
ATOM 1501 O O . LEU A 1 198 ? 12.954 10.435 -2.682 1.00 81.75 198 LEU A O 1
ATOM 1505 N N . ALA A 1 199 ? 14.664 9.402 -3.692 1.00 83.31 199 ALA A N 1
ATOM 1506 C CA . ALA A 1 199 ? 13.909 9.087 -4.907 1.00 83.31 199 ALA A CA 1
ATOM 1507 C C . ALA A 1 199 ? 12.678 8.221 -4.586 1.00 83.31 199 ALA A C 1
ATOM 1509 O O . ALA A 1 199 ? 11.557 8.556 -4.966 1.00 83.31 199 ALA A O 1
ATOM 1510 N N . TYR A 1 200 ? 12.872 7.140 -3.828 1.00 88.75 200 TYR A N 1
ATOM 1511 C CA . TYR A 1 200 ? 11.776 6.276 -3.409 1.00 88.75 200 TYR A CA 1
ATOM 1512 C C . TYR A 1 200 ? 10.737 7.017 -2.558 1.00 88.75 200 TYR A C 1
ATOM 1514 O O . TYR A 1 200 ? 9.543 6.936 -2.847 1.00 88.75 200 TYR A O 1
ATOM 1522 N N . GLN A 1 201 ? 11.190 7.781 -1.559 1.00 88.88 201 GLN A N 1
ATOM 1523 C CA . GLN A 1 201 ? 10.324 8.571 -0.682 1.00 88.88 201 GLN A CA 1
ATOM 1524 C C . GLN A 1 201 ? 9.411 9.498 -1.487 1.00 88.88 201 GLN A C 1
ATOM 1526 O O . GLN A 1 201 ? 8.215 9.533 -1.229 1.00 88.88 201 GLN A O 1
ATOM 1531 N N . ASN A 1 202 ? 9.926 10.164 -2.525 1.00 88.75 202 ASN A N 1
ATOM 1532 C CA . ASN A 1 202 ? 9.101 11.020 -3.379 1.00 88.75 202 ASN A CA 1
ATOM 1533 C C . ASN A 1 202 ? 8.035 10.247 -4.168 1.00 88.75 202 ASN A C 1
ATOM 1535 O O . ASN A 1 202 ? 6.907 10.723 -4.277 1.00 88.75 202 ASN A O 1
ATOM 1539 N N . LEU A 1 203 ? 8.351 9.066 -4.720 1.00 92.31 203 LEU A N 1
ATOM 1540 C CA . LEU A 1 203 ? 7.328 8.246 -5.390 1.00 92.31 203 LEU A CA 1
ATOM 1541 C C . LEU A 1 203 ? 6.266 7.786 -4.401 1.00 92.31 203 LEU A C 1
ATOM 1543 O O . LEU A 1 203 ? 5.082 7.785 -4.735 1.00 92.31 203 LEU A O 1
ATOM 1547 N N . ALA A 1 204 ? 6.692 7.379 -3.209 1.00 93.94 204 ALA A N 1
ATOM 1548 C CA . ALA A 1 204 ? 5.801 6.844 -2.202 1.00 93.94 204 ALA A CA 1
ATOM 1549 C C . ALA A 1 204 ? 4.916 7.933 -1.577 1.00 93.94 204 ALA A C 1
ATOM 1551 O O . ALA A 1 204 ? 3.740 7.680 -1.342 1.00 93.94 204 ALA A O 1
ATOM 1552 N N . GLU A 1 205 ? 5.432 9.149 -1.400 1.00 94.06 205 GLU A N 1
ATOM 1553 C CA . GLU A 1 205 ? 4.648 10.311 -0.965 1.00 94.06 205 GLU A CA 1
ATOM 1554 C C . GLU A 1 205 ? 3.545 10.643 -1.975 1.00 94.06 205 GLU A C 1
ATOM 1556 O O . GLU A 1 205 ? 2.409 10.931 -1.609 1.00 94.06 205 GLU A O 1
ATOM 1561 N N . MET A 1 206 ? 3.826 10.496 -3.273 1.00 95.31 206 MET A N 1
ATOM 1562 C CA . MET A 1 206 ? 2.797 10.642 -4.304 1.00 95.31 206 MET A CA 1
ATOM 1563 C C . MET A 1 206 ? 1.720 9.551 -4.227 1.00 95.31 206 MET A C 1
ATOM 1565 O O . MET A 1 206 ? 0.678 9.720 -4.846 1.00 95.31 206 MET A O 1
ATOM 1569 N N . ALA A 1 207 ? 1.918 8.443 -3.512 1.00 97.44 207 ALA A N 1
ATOM 1570 C CA . ALA A 1 207 ? 0.883 7.430 -3.275 1.00 97.44 207 ALA A CA 1
ATOM 1571 C C . ALA A 1 207 ? 0.079 7.663 -1.981 1.00 97.44 207 ALA A C 1
ATOM 1573 O O . ALA A 1 207 ? -0.732 6.814 -1.607 1.00 97.44 207 ALA A O 1
ATOM 1574 N N . VAL A 1 208 ? 0.283 8.795 -1.299 1.00 97.25 208 VAL A N 1
ATOM 1575 C CA . VAL A 1 208 ? -0.584 9.242 -0.206 1.00 97.25 208 VAL A CA 1
ATOM 1576 C C . VAL A 1 208 ? -1.798 9.948 -0.805 1.00 97.25 208 VAL A C 1
ATOM 1578 O O . VAL A 1 208 ? -1.686 11.004 -1.428 1.00 97.25 208 VAL A O 1
ATOM 1581 N N . HIS A 1 209 ? -2.981 9.378 -0.597 1.00 98.06 209 HIS A N 1
ATOM 1582 C CA . HIS A 1 209 ? -4.233 9.880 -1.164 1.00 98.06 209 HIS A CA 1
ATOM 1583 C C . HIS A 1 209 ? -5.133 10.437 -0.076 1.00 98.06 209 HIS A C 1
ATOM 1585 O O . HIS A 1 209 ? -5.349 9.789 0.943 1.00 98.06 209 HIS A O 1
ATOM 1591 N N . THR A 1 210 ? -5.702 11.621 -0.305 1.00 97.06 210 THR A N 1
ATOM 1592 C CA . THR A 1 210 ? -6.729 12.196 0.576 1.00 97.06 210 THR A CA 1
ATOM 1593 C C . THR A 1 210 ? -8.108 11.887 0.011 1.00 97.06 210 THR A C 1
ATOM 1595 O O . THR A 1 210 ? -8.404 12.252 -1.127 1.00 97.06 210 THR A O 1
ATOM 1598 N N . ALA A 1 211 ? -8.966 11.237 0.795 1.00 96.69 211 ALA A N 1
ATOM 1599 C CA . ALA A 1 211 ? -10.328 10.942 0.371 1.00 96.69 211 ALA A CA 1
ATOM 1600 C C . ALA A 1 211 ? -11.181 12.228 0.381 1.00 96.69 211 ALA A C 1
ATOM 1602 O O . ALA A 1 211 ? -11.194 12.947 1.386 1.00 96.69 211 ALA A O 1
ATOM 1603 N N . PRO A 1 212 ? -11.923 12.550 -0.689 1.00 93.94 212 PRO A N 1
ATOM 1604 C CA . PRO A 1 212 ? -12.780 13.729 -0.714 1.00 93.94 212 PRO A CA 1
ATOM 1605 C C . PRO A 1 212 ? -13.947 13.600 0.276 1.00 93.94 212 PRO A C 1
ATOM 1607 O O . PRO A 1 212 ? -14.508 12.522 0.479 1.00 93.94 212 PRO A O 1
ATOM 1610 N N . ASN A 1 213 ? -14.344 14.726 0.878 1.00 92.38 213 ASN A N 1
ATOM 1611 C CA . ASN A 1 213 ? -15.482 14.819 1.806 1.00 92.38 213 ASN A CA 1
ATOM 1612 C C . ASN A 1 213 ? -15.406 13.854 3.010 1.00 92.38 213 ASN A C 1
ATOM 1614 O O . ASN A 1 213 ? -16.432 13.470 3.565 1.00 92.38 213 ASN A O 1
ATOM 1618 N N . SER A 1 214 ? -14.208 13.419 3.400 1.00 92.50 214 SER A N 1
ATOM 1619 C CA . SER A 1 214 ? -13.974 12.370 4.408 1.00 92.50 214 SER A CA 1
ATOM 1620 C C . SER A 1 214 ? -13.517 12.906 5.772 1.00 92.50 214 SER A C 1
ATOM 1622 O O . SER A 1 214 ? -13.002 12.155 6.589 1.00 92.50 214 SER A O 1
ATOM 1624 N N . GLY A 1 215 ? -13.605 14.222 5.990 1.00 92.06 215 GLY A N 1
ATOM 1625 C CA . GLY A 1 215 ? -12.996 14.848 7.167 1.00 92.06 215 GLY A CA 1
ATOM 1626 C C . GLY A 1 215 ? -11.465 14.799 7.155 1.00 92.06 215 GLY A C 1
ATOM 1627 O O . GLY A 1 215 ? -10.860 14.892 8.209 1.00 92.06 215 GLY A O 1
ATOM 1628 N N . GLY A 1 216 ? -10.831 14.649 5.984 1.00 94.69 216 GLY A N 1
ATOM 1629 C CA . GLY A 1 216 ? -9.369 14.646 5.857 1.00 94.69 216 GLY A CA 1
ATOM 1630 C C . GLY A 1 216 ? -8.718 13.274 6.048 1.00 94.69 216 GLY A C 1
ATOM 1631 O O . GLY A 1 216 ? -7.520 13.218 6.357 1.00 94.69 216 GLY A O 1
ATOM 1632 N N . LEU A 1 217 ? -9.475 12.183 5.867 1.00 96.12 217 LEU A N 1
ATOM 1633 C CA . LEU A 1 217 ? -8.933 10.825 5.816 1.00 96.12 217 LEU A CA 1
ATOM 1634 C C . LEU A 1 217 ? -7.885 10.735 4.709 1.00 96.12 217 LEU A C 1
ATOM 1636 O O . LEU A 1 217 ? -8.110 11.164 3.571 1.00 96.12 217 LEU A O 1
ATOM 1640 N N . ARG A 1 218 ? -6.740 10.147 5.055 1.00 97.00 218 ARG A N 1
ATOM 1641 C CA . ARG A 1 218 ? -5.680 9.823 4.106 1.00 97.00 218 ARG A CA 1
ATOM 1642 C C . ARG A 1 218 ? -5.378 8.341 4.147 1.00 97.00 218 ARG A C 1
ATOM 1644 O O . ARG A 1 218 ? -5.487 7.721 5.199 1.00 97.00 218 ARG A O 1
ATOM 1651 N N . SER A 1 219 ? -4.986 7.805 3.002 1.00 97.62 219 SER A N 1
ATOM 1652 C CA . SER A 1 219 ? -4.595 6.413 2.850 1.00 97.62 219 SER A CA 1
ATOM 1653 C C . SER A 1 219 ? -3.310 6.314 2.039 1.00 97.62 219 SER A C 1
ATOM 1655 O O . SER A 1 219 ? -3.104 7.057 1.077 1.00 97.62 219 SER A O 1
ATOM 1657 N N . PHE A 1 220 ? -2.448 5.396 2.450 1.00 97.62 220 PHE A N 1
ATOM 1658 C CA . PHE A 1 220 ? -1.218 5.029 1.773 1.00 97.62 220 PHE A CA 1
ATOM 1659 C C . PHE A 1 220 ? -1.186 3.504 1.674 1.00 97.62 220 PHE A C 1
ATOM 1661 O O . PHE A 1 220 ? -1.499 2.825 2.648 1.00 97.62 220 PHE A O 1
ATOM 1668 N N . VAL A 1 221 ? -0.785 2.978 0.516 1.00 98.06 221 VAL A N 1
ATOM 1669 C CA . VAL A 1 221 ? -0.509 1.549 0.340 1.00 98.06 221 VAL A CA 1
ATOM 1670 C C . VAL A 1 221 ? 0.781 1.383 -0.446 1.00 98.06 221 VAL A C 1
ATOM 1672 O O . VAL A 1 221 ? 0.944 1.975 -1.515 1.00 98.06 221 VAL A O 1
ATOM 1675 N N . GLY A 1 222 ? 1.682 0.554 0.067 1.00 95.69 222 GLY A N 1
ATOM 1676 C CA . GLY A 1 222 ? 2.925 0.179 -0.591 1.00 95.69 222 GLY A CA 1
ATOM 1677 C C . GLY A 1 222 ? 3.982 -0.287 0.409 1.00 95.69 222 GLY A C 1
ATOM 1678 O O . GLY A 1 222 ? 3.738 -0.238 1.614 1.00 95.69 222 GLY A O 1
ATOM 1679 N N . PRO A 1 223 ? 5.153 -0.720 -0.078 1.00 91.81 223 PRO A N 1
ATOM 1680 C CA . PRO A 1 223 ? 6.173 -1.303 0.781 1.00 91.81 223 PRO A CA 1
ATOM 1681 C C . PRO A 1 223 ? 6.788 -0.274 1.737 1.00 91.81 223 PRO A C 1
ATOM 1683 O O . PRO A 1 223 ? 7.004 0.898 1.391 1.00 91.81 223 PRO A O 1
ATOM 1686 N N . ARG A 1 224 ? 7.062 -0.726 2.961 1.00 87.88 224 ARG A N 1
ATOM 1687 C CA . ARG A 1 224 ? 7.700 0.018 4.049 1.00 87.88 224 ARG A CA 1
ATOM 1688 C C . ARG A 1 224 ? 8.538 -0.938 4.886 1.00 87.88 224 ARG A C 1
ATOM 1690 O O . ARG A 1 224 ? 8.173 -2.101 5.010 1.00 87.88 224 ARG A O 1
ATOM 1697 N N . ASP A 1 225 ? 9.611 -0.415 5.466 1.00 83.06 225 ASP A N 1
ATOM 1698 C CA . ASP A 1 225 ? 10.377 -1.143 6.473 1.00 83.06 225 ASP A CA 1
ATOM 1699 C C . ASP A 1 225 ? 9.522 -1.258 7.745 1.00 83.06 225 ASP A C 1
ATOM 1701 O O . ASP A 1 225 ? 8.903 -0.280 8.181 1.00 83.06 225 ASP A O 1
ATOM 1705 N N . GLU A 1 226 ? 9.458 -2.463 8.310 1.00 76.25 226 GLU A N 1
ATOM 1706 C CA . GLU A 1 226 ? 8.682 -2.769 9.513 1.00 76.25 226 GLU A CA 1
ATOM 1707 C C . GLU A 1 226 ? 9.419 -2.272 10.767 1.00 76.25 226 GLU A C 1
ATOM 1709 O O . GLU A 1 226 ? 10.626 -2.461 10.919 1.00 76.25 226 GLU A O 1
ATOM 1714 N N . GLY A 1 227 ? 8.693 -1.626 11.686 1.00 70.44 227 GLY A N 1
ATOM 1715 C CA . GLY A 1 227 ? 9.276 -1.114 12.933 1.00 70.44 227 GLY A CA 1
ATOM 1716 C C . GLY A 1 227 ? 9.463 -2.190 14.009 1.00 70.44 227 GLY A C 1
ATOM 1717 O O . GLY A 1 227 ? 10.257 -2.010 14.936 1.00 70.44 227 GLY A O 1
ATOM 1718 N N . PHE A 1 228 ? 8.730 -3.298 13.887 1.00 69.94 228 PHE A N 1
ATOM 1719 C CA . PHE A 1 228 ? 8.825 -4.472 14.741 1.00 69.94 228 PHE A CA 1
ATOM 1720 C C . PHE A 1 228 ? 9.681 -5.554 14.082 1.00 69.94 228 PHE A C 1
ATOM 1722 O O . PHE A 1 228 ? 9.468 -5.944 12.939 1.00 69.94 228 PHE A O 1
ATOM 1729 N N . TYR A 1 229 ? 10.655 -6.063 14.827 1.00 69.44 229 TYR A N 1
ATOM 1730 C CA . TYR A 1 229 ? 11.535 -7.129 14.376 1.00 69.44 229 TYR A CA 1
ATOM 1731 C C . TYR A 1 229 ? 11.634 -8.193 15.460 1.00 69.44 229 TYR A C 1
ATOM 1733 O O . TYR A 1 229 ? 11.782 -7.900 16.649 1.00 69.44 229 TYR A O 1
ATOM 1741 N N . VAL A 1 230 ? 11.589 -9.451 15.034 1.00 67.56 230 VAL A N 1
ATOM 1742 C CA . VAL A 1 230 ? 11.852 -10.603 15.890 1.00 67.56 230 VAL A CA 1
ATOM 1743 C C . VAL A 1 230 ? 12.984 -11.411 15.267 1.00 67.56 230 VAL A C 1
ATOM 1745 O O . VAL A 1 230 ? 13.015 -11.645 14.060 1.00 67.56 230 VAL A O 1
ATOM 1748 N N . GLY A 1 231 ? 13.931 -11.859 16.091 1.00 67.75 231 GLY A N 1
ATOM 1749 C CA . GLY A 1 231 ? 14.945 -12.812 15.650 1.00 67.75 231 GLY A CA 1
ATOM 1750 C C . GLY A 1 231 ? 14.297 -14.173 15.419 1.00 67.75 231 GLY A C 1
ATOM 1751 O O . GLY A 1 231 ? 14.209 -14.964 16.355 1.00 67.75 231 GLY A O 1
ATOM 1752 N N .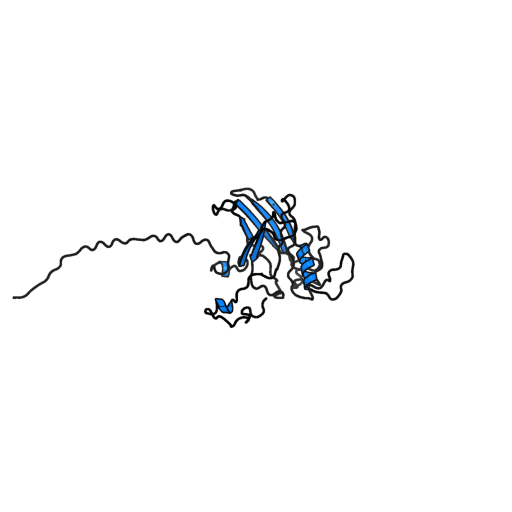 LEU A 1 232 ? 13.824 -14.445 14.199 1.00 74.56 232 LEU A N 1
ATOM 1753 C CA . LEU A 1 232 ? 13.064 -15.665 13.892 1.00 74.56 232 LEU A CA 1
ATOM 1754 C C . LEU A 1 232 ? 13.862 -16.940 14.180 1.00 74.56 232 LEU A C 1
ATOM 1756 O O . LEU A 1 232 ? 13.310 -17.874 14.752 1.00 74.56 232 LEU A O 1
ATOM 1760 N N . GLY A 1 233 ? 15.164 -16.961 13.871 1.00 68.00 233 GLY A N 1
ATOM 1761 C CA . GLY A 1 233 ? 16.042 -18.071 14.254 1.00 68.00 233 GLY A CA 1
ATOM 1762 C C . GLY A 1 233 ? 16.100 -18.255 15.772 1.00 68.00 233 GLY A C 1
ATOM 1763 O O . GLY A 1 233 ? 15.896 -19.350 16.272 1.00 68.00 233 GLY A O 1
ATOM 1764 N N . THR A 1 234 ? 16.254 -17.168 16.527 1.00 71.38 234 THR A N 1
ATOM 1765 C CA . THR A 1 234 ? 16.234 -17.217 17.995 1.00 71.38 234 THR A CA 1
ATOM 1766 C C . THR A 1 234 ? 14.915 -17.755 18.545 1.00 71.38 234 THR A C 1
ATOM 1768 O O . THR A 1 234 ? 14.929 -18.543 19.484 1.00 71.38 234 THR A O 1
ATOM 1771 N N . ALA A 1 235 ? 13.776 -17.329 17.999 1.00 75.06 235 ALA A N 1
ATOM 1772 C CA . ALA A 1 235 ? 12.464 -17.707 18.517 1.00 75.06 235 ALA A CA 1
ATOM 1773 C C . ALA A 1 235 ? 12.043 -19.127 18.101 1.00 75.06 235 ALA A C 1
ATOM 1775 O O . ALA A 1 235 ? 11.505 -19.869 18.923 1.00 75.06 235 ALA A O 1
ATOM 1776 N N . PHE A 1 236 ? 12.292 -19.511 16.845 1.00 75.56 236 PHE A N 1
ATOM 1777 C CA . PHE A 1 236 ? 11.696 -20.700 16.229 1.00 75.56 236 PHE A CA 1
ATOM 1778 C C . PHE A 1 236 ? 12.686 -21.835 15.922 1.00 75.56 236 PHE A C 1
ATOM 1780 O O . PHE A 1 236 ? 12.239 -22.964 15.717 1.00 75.56 236 PHE A O 1
ATOM 1787 N N . ASP A 1 237 ? 14.005 -21.610 15.970 1.00 75.50 237 ASP A N 1
ATOM 1788 C CA . ASP A 1 237 ? 14.997 -22.698 16.018 1.00 75.50 237 ASP A CA 1
ATOM 1789 C C . ASP A 1 237 ? 15.229 -23.125 17.475 1.00 75.50 237 ASP A C 1
ATOM 1791 O O . ASP A 1 237 ? 16.188 -22.718 18.126 1.00 75.50 237 ASP A O 1
ATOM 1795 N N . LEU A 1 238 ? 14.286 -23.903 18.019 1.00 78.38 238 LEU A N 1
ATOM 1796 C CA . LEU A 1 238 ? 14.348 -24.497 19.366 1.00 78.38 238 LEU A CA 1
ATOM 1797 C C . LEU A 1 238 ? 14.592 -23.511 20.525 1.00 78.38 238 LEU A C 1
ATOM 1799 O O . LEU A 1 238 ? 15.088 -23.924 21.572 1.00 78.38 238 LEU A O 1
ATOM 1803 N N . ILE A 1 239 ? 14.203 -22.241 20.378 1.00 75.56 239 ILE A N 1
ATOM 1804 C CA . ILE A 1 239 ? 14.502 -21.171 21.342 1.00 75.56 239 ILE A CA 1
ATOM 1805 C C . ILE A 1 239 ? 16.020 -21.092 21.586 1.00 75.56 239 ILE A C 1
ATOM 1807 O O . ILE A 1 239 ? 16.551 -21.596 22.578 1.00 75.56 239 ILE A O 1
ATOM 1811 N N . ASN A 1 240 ? 16.727 -20.439 20.667 1.00 75.56 240 ASN A N 1
ATOM 1812 C CA . ASN A 1 240 ? 18.185 -20.359 20.652 1.00 75.56 240 ASN A CA 1
ATOM 1813 C C . ASN A 1 240 ? 18.666 -18.901 20.781 1.00 75.56 240 ASN A C 1
ATOM 1815 O O . ASN A 1 240 ? 19.008 -18.268 19.780 1.00 75.56 240 ASN A O 1
ATOM 1819 N N . PRO A 1 241 ? 18.656 -18.319 21.996 1.00 73.38 241 PRO A N 1
ATOM 1820 C CA . PRO A 1 241 ? 19.083 -16.942 22.205 1.00 73.38 241 PRO A CA 1
ATOM 1821 C C . PRO A 1 241 ? 20.551 -16.759 21.822 1.00 73.38 241 PRO A C 1
ATOM 1823 O O . PRO A 1 241 ? 21.455 -17.340 22.423 1.00 73.38 241 PRO A O 1
ATOM 1826 N N . THR A 1 242 ? 20.787 -15.909 20.827 1.00 66.81 242 THR A N 1
ATOM 1827 C CA . THR A 1 242 ? 22.124 -15.460 20.442 1.00 66.81 242 THR A CA 1
ATOM 1828 C C . THR A 1 242 ? 22.636 -14.381 21.403 1.00 66.81 242 THR A C 1
ATOM 1830 O O . THR A 1 242 ? 21.883 -13.782 22.176 1.00 66.81 242 THR A O 1
ATOM 1833 N N . ALA A 1 243 ? 23.951 -14.136 21.392 1.00 68.56 243 ALA A N 1
ATOM 1834 C CA . ALA A 1 243 ? 24.537 -13.050 22.173 1.00 68.56 243 ALA A CA 1
ATOM 1835 C C . ALA A 1 243 ? 23.928 -11.688 21.764 1.00 68.56 243 ALA A C 1
ATOM 1837 O O . ALA A 1 243 ? 23.604 -11.501 20.588 1.00 68.56 243 ALA A O 1
ATOM 1838 N N . PRO A 1 244 ? 23.800 -10.717 22.692 1.00 60.91 244 PRO A N 1
ATOM 1839 C CA . PRO A 1 244 ? 23.260 -9.396 22.380 1.00 60.91 244 PRO A CA 1
ATOM 1840 C C . PRO A 1 244 ? 23.938 -8.765 21.154 1.00 60.91 244 PRO A C 1
ATOM 1842 O O . PRO A 1 244 ? 25.165 -8.699 21.089 1.00 60.91 244 PRO A O 1
ATOM 1845 N N . GLY A 1 245 ? 23.138 -8.292 20.194 1.00 58.94 245 GLY A N 1
ATOM 1846 C CA . GLY A 1 245 ? 23.622 -7.642 18.969 1.00 58.94 245 GLY A CA 1
ATOM 1847 C C . GLY A 1 245 ? 23.953 -8.578 17.798 1.00 58.94 245 GLY A C 1
ATOM 1848 O O . GLY A 1 245 ? 24.376 -8.089 16.753 1.00 58.94 245 GLY A O 1
ATOM 1849 N N . ALA A 1 246 ? 23.759 -9.894 17.936 1.00 60.12 246 ALA A N 1
ATOM 1850 C CA . ALA A 1 246 ? 23.836 -10.820 16.807 1.00 60.12 246 ALA A CA 1
ATOM 1851 C C . ALA A 1 246 ? 22.499 -10.846 16.047 1.00 60.12 246 ALA A C 1
ATOM 1853 O O . ALA A 1 246 ? 21.477 -11.262 16.597 1.00 60.12 246 ALA A O 1
ATOM 1854 N N . ASP A 1 247 ? 22.525 -10.400 14.789 1.00 57.41 247 ASP A N 1
ATOM 1855 C CA . ASP A 1 247 ? 21.362 -10.402 13.904 1.00 57.41 247 ASP A CA 1
ATOM 1856 C C . ASP A 1 247 ? 20.896 -11.837 13.594 1.00 57.41 247 ASP A C 1
ATOM 1858 O O . ASP A 1 247 ? 21.647 -12.650 13.053 1.00 57.41 247 ASP A O 1
ATOM 1862 N N . GLY A 1 248 ? 19.649 -12.139 13.957 1.00 56.69 248 GLY A N 1
ATOM 1863 C CA . GLY A 1 248 ? 18.988 -13.418 13.694 1.00 56.69 248 GLY A CA 1
ATOM 1864 C C . GLY A 1 248 ? 18.165 -13.438 12.403 1.00 56.69 248 GLY A C 1
ATOM 1865 O O . GLY A 1 248 ? 17.575 -14.476 12.100 1.00 56.69 248 GLY A O 1
ATOM 1866 N N . THR A 1 249 ? 18.094 -12.323 11.664 1.00 56.50 249 THR A N 1
ATOM 1867 C CA . THR A 1 249 ? 17.350 -12.192 10.399 1.00 56.50 249 THR A CA 1
ATOM 1868 C C . THR A 1 249 ? 18.256 -12.277 9.172 1.00 56.50 249 THR A C 1
ATOM 1870 O O . THR A 1 249 ? 17.801 -12.034 8.063 1.00 56.50 249 THR A O 1
ATOM 1873 N N . GLY A 1 250 ? 19.529 -12.663 9.325 1.00 55.66 250 GLY A N 1
ATOM 1874 C CA . GLY A 1 250 ? 20.426 -12.935 8.194 1.00 55.66 250 GLY A CA 1
ATOM 1875 C C . GLY A 1 250 ? 20.708 -11.724 7.296 1.00 55.66 250 GLY A C 1
ATOM 1876 O O . GLY A 1 250 ? 21.065 -11.916 6.135 1.00 55.66 250 GLY A O 1
ATOM 1877 N N . GLY A 1 251 ? 20.557 -10.497 7.808 1.00 48.47 251 GLY A N 1
ATOM 1878 C CA . GLY A 1 251 ? 20.736 -9.267 7.040 1.00 48.47 251 GLY A CA 1
ATOM 1879 C C . GLY A 1 251 ? 19.547 -8.875 6.158 1.00 48.47 251 GLY A C 1
ATOM 1880 O O . GLY A 1 251 ? 19.733 -8.061 5.258 1.00 48.47 251 GLY A O 1
ATOM 1881 N N . PHE A 1 252 ? 18.350 -9.429 6.388 1.00 39.28 252 PHE A N 1
ATOM 1882 C CA . PHE A 1 252 ? 17.114 -9.080 5.667 1.00 39.28 252 PHE A CA 1
ATOM 1883 C C . PHE A 1 252 ? 16.332 -7.922 6.324 1.00 39.28 252 PHE A C 1
ATOM 1885 O O . PHE A 1 252 ? 15.104 -7.969 6.377 1.00 39.28 252 PHE A O 1
ATOM 1892 N N . ASN A 1 253 ? 17.043 -6.906 6.827 1.00 45.19 253 ASN A N 1
ATOM 1893 C CA . ASN A 1 253 ? 16.455 -5.661 7.340 1.00 45.19 253 ASN A CA 1
ATOM 1894 C C . ASN A 1 253 ? 16.708 -4.511 6.363 1.00 45.19 253 ASN A C 1
ATOM 1896 O O . ASN A 1 253 ? 17.847 -4.430 5.841 1.00 45.19 253 ASN A O 1
#

Secondary structure (DSSP, 8-state):
--------------------------PPPSSTTSTTTTT-TTS-EEEEEEEE--STT-TTSEEEEEEES-S--TT--SS-----TTS-EEEEE-SSSSSS-SEEEEEEEEE--S-TT---SEEEEEE--S-TTSTTPPPEEESS-EEEEEEEEETT--S--EEEEEEEEPPPP---TTTS------TTPPPPS--HHHHHHHHHHTTEEEPTTSSS-EEE-S----S----HHHHHSSS-PPPTT--SSTT--

Foldseek 3Di:
DDDDDDDDDDDDPPPPPPPPPPPPPPPADQACVGVVCVVVQLSHWDDKDWDQDPDPPRSVDIDIDIDGRPLQDLQPDLDHDDRDQPDWDKDFDDPPPPPHGQKIKTKHKDKAFQDPVDSHQFPWAWAAFPDLQPQQGDIPRGGIWMFIWIFMDGPPDPDPGHTQDDRGTAQDGDSDLGRQQAAPPPPDDDGDRDDSVVSSVVSQVSQWDFGPPPVGDIDHHDDDDDPDDDLCCCVPVVNNDDDPPDRSSPPSD

Sequence (253 aa):
MKNRIGLSTLAIALSSITGVMVAPSAHASSHRDAPFISEDPAADNTDVYAFVSTEAGRSDYVTILSNFVPLQEPANGPNFYKLSDFVNYEILIDVDGDALADLTYEFKFTTRIVDPGTYLYATNTILPPPNPLDPTSQYVNLNQPQSYTLTERGRGTTSTGRVLLNNVRTAPNRPGPKSINFAAVGRGGTPVQGDTTLAYQNLAEMAVHTAPNSGGLRSFVGPRDEGFYVGLGTAFDLINPTAPGADGTGGFN

Radius of gyration: 27.01 Å; chains: 1; bounding box: 51×101×78 Å

pLDDT: mean 80.76, std 18.86, range [35.84, 98.75]